Protein AF-0000000083635707 (afdb_homodimer)

InterPro domains:
  IPR002885 Pentatricopeptide repeat [PF01535] (19-46)
  IPR002885 Pentatricopeptide repeat [PF01535] (91-114)
  IPR002885 Pentatricopeptide repeat [PF13041] (117-163)
  IPR002885 Pentatricopeptide repeat [PS51375] (16-50)
  IPR002885 Pentatricopeptide repeat [PS51375] (117-151)
  IPR002885 Pentatricopeptide repeat [TIGR00756] (19-51)
  IPR002885 Pentatricopeptide repeat [TIGR00756] (119-152)
  IPR011990 Tetratricopeptide-like helical domain superfamily [G3DSA:1.25.40.10] (1-76)
  IPR011990 Tetratricopeptide-like helical domain superfamily [G3DSA:1.25.40.10] (77-180)
  IPR046960 Pentatricopeptide repeat-containing protein At4g14850-like, plant [PTHR47926] (3-173)

Nearest PDB structures (foldseek):
  5iww-assembly1_D  TM=8.507E-01  e=5.248E-08  unidentified
  4ozs-assembly1_A  TM=7.575E-01  e=2.486E-08  synthetic construct
  5orm-assembly1_A  TM=7.034E-01  e=4.499E-07  synthetic construct
  4pjq-assembly2_B  TM=6.631E-01  e=4.714E-07  unidentified
  4m57-assembly1_A  TM=7.217E-01  e=1.014E-04  Zea mays

Secondary structure (DSSP, 8-state):
--THHHHHHHS-----HHHHHHHHHHHHHTT-HHHHHHHHHHHHHTT----HHHHHHHHHHHHHHT-HHHHHHHHHHHHTTSS---HHHHHHHHHHHHHTT-HHHHHHHHHH-SS--HHHHHHHHHHHHHTT-HHHHHHHHHHHHHTTPPP-HHHHHHHHHHHHHTTGGGS---TTHHHHH--/--THHHHHHHS-----HHHHHHHHHHHHHTT-HHHHHHHHHHHHHTT----HHHHHHHHHHHHHHT-HHHHHHHHHHHHTTSS---HHHHHHHHHHHHHTT-HHHHHHHHHH-SS--HHHHHHHHHHHHHTT-HHHHHHHHHHHHHTTPPP-HHHHHHHHHHHHHTTGGGS---TTHHHHH--

Solvent-accessible surface area (backbone atoms only — not comparable to full-atom values): 19242 Å² total; per-residue (Å²): 131,56,71,75,50,45,63,52,58,67,44,71,71,60,80,44,42,66,60,47,20,38,50,22,30,49,26,32,59,69,75,32,26,67,59,11,44,51,47,49,52,49,30,57,74,69,65,35,65,54,46,72,45,30,48,45,19,36,41,44,14,30,28,75,65,41,35,55,68,56,48,50,51,53,52,49,40,40,74,73,62,57,35,78,84,40,72,71,45,46,42,44,46,27,47,22,27,31,56,48,68,32,55,66,59,18,50,50,53,58,65,71,52,83,85,75,48,73,63,44,50,34,41,50,19,40,36,23,25,76,67,57,32,29,67,59,12,46,52,48,52,50,48,41,43,73,73,69,46,78,83,47,72,65,44,49,53,26,39,50,51,7,27,54,72,62,64,51,54,74,62,72,69,64,78,63,56,61,65,69,67,74,106,131,56,72,74,50,45,62,53,57,67,44,71,71,60,79,44,42,66,60,47,20,36,52,22,30,50,26,31,59,70,74,32,27,68,60,12,43,51,47,49,50,49,32,57,74,67,64,36,66,52,44,71,46,29,49,44,20,37,40,43,13,30,27,76,65,42,36,55,70,56,48,49,51,51,52,49,40,39,72,74,60,59,35,79,85,42,73,69,44,46,43,44,46,27,48,23,27,31,57,48,69,33,55,66,58,18,50,50,54,58,67,72,52,82,84,76,48,74,64,44,50,34,42,51,21,40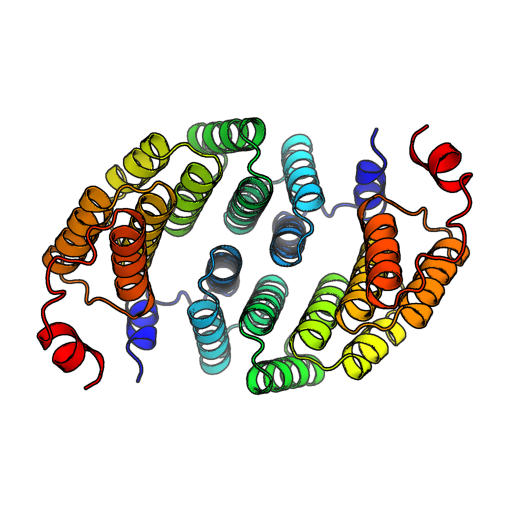,37,24,24,76,68,57,34,28,66,60,12,47,50,49,53,50,49,40,44,73,74,69,46,78,83,47,74,66,43,49,51,24,39,50,50,6,27,53,71,64,63,51,56,74,62,72,69,64,77,63,57,60,65,69,68,72,108

Sequence (366 aa):
VSEARRIFDEISVSRDPSTCAAMLACYAQNGYAKEAIEMYEKMRQAKVKITEVAMVGAISACAQLRDIRMSNSLTCDIEEGFCQRTHIVSNALIHMYSKCGNIDLARREFSIMRNRDLYTYSAMIAAFAEHGKSQDAIDIFLKMQQEGLKPNQVTFIGVLNACSASGLIEEGWPGNWKEHTVSVSEARRIFDEISVSRDPSTCAAMLACYAQNGYAKEAIEMYEKMRQAKVKITEVAMVGAISACAQLRDIRMSNSLTCDIEEGFCQRTHIVSNALIHMYSKCGNIDLARREFSIMRNRDLYTYSAMIAAFAEHGKSQDAIDIFLKMQQEGLKPNQVTFIGVLNACSASGLIEEGWPGNWKEHTVS

Structure (mmCIF, N/CA/C/O backbone):
data_AF-0000000083635707-model_v1
#
loop_
_entity.id
_entity.type
_entity.pdbx_description
1 polymer 'Pentatricopeptide repeat-containing protein'
#
loop_
_atom_site.group_PDB
_atom_site.id
_atom_site.type_symbol
_atom_site.label_atom_id
_atom_site.label_alt_id
_atom_site.label_comp_id
_atom_site.label_asym_id
_atom_site.label_entity_id
_atom_site.label_seq_id
_atom_site.pdbx_PDB_ins_code
_atom_site.Cartn_x
_atom_site.Cartn_y
_atom_site.Cartn_z
_atom_site.occupancy
_atom_site.B_iso_or_equiv
_atom_site.auth_seq_id
_atom_site.auth_comp_id
_atom_site.auth_asym_id
_atom_site.auth_atom_id
_atom_site.pdbx_PDB_model_num
ATOM 1 N N . VAL A 1 1 ? 10.852 -12.109 22.266 1 28.36 1 VAL A N 1
ATOM 2 C CA . VAL A 1 1 ? 11.281 -11.844 20.891 1 28.36 1 VAL A CA 1
ATOM 3 C C . VAL A 1 1 ? 10.273 -12.43 19.906 1 28.36 1 VAL A C 1
ATOM 5 O O . VAL A 1 1 ? 10.07 -13.648 19.875 1 28.36 1 VAL A O 1
ATOM 8 N N . SER A 1 2 ? 9.336 -11.758 19.578 1 31.64 2 SER A N 1
ATOM 9 C CA . SER A 1 2 ? 8.102 -12.242 18.984 1 31.64 2 SER A CA 1
ATOM 10 C C . SER A 1 2 ? 8.352 -12.859 17.609 1 31.64 2 SER A C 1
ATOM 12 O O . SER A 1 2 ? 9.328 -12.516 16.938 1 31.64 2 SER A O 1
ATOM 14 N N . GLU A 1 3 ? 7.754 -13.992 17.453 1 32.53 3 GLU A N 1
ATOM 15 C CA . GLU A 1 3 ? 7.781 -14.812 16.25 1 32.53 3 GLU A CA 1
ATOM 16 C C . GLU A 1 3 ? 7.848 -13.945 14.992 1 32.53 3 GLU A C 1
ATOM 18 O O . GLU A 1 3 ? 8.414 -14.352 13.984 1 32.53 3 GLU A O 1
ATOM 23 N N . ALA A 1 4 ? 7.246 -12.797 15 1 34.38 4 ALA A N 1
ATOM 24 C CA . ALA A 1 4 ? 7.414 -11.781 13.969 1 34.38 4 ALA A CA 1
ATOM 25 C C . ALA A 1 4 ? 8.891 -11.438 13.773 1 34.38 4 ALA A C 1
ATOM 27 O O . ALA A 1 4 ? 9.336 -11.188 12.648 1 34.38 4 ALA A O 1
ATOM 28 N N . ARG A 1 5 ? 9.633 -11.656 14.852 1 37 5 ARG A N 1
ATOM 29 C CA . ARG A 1 5 ? 11.07 -11.422 14.828 1 37 5 ARG A CA 1
ATOM 30 C C . ARG A 1 5 ? 11.781 -12.438 13.938 1 37 5 ARG A C 1
ATOM 32 O O . ARG A 1 5 ? 12.852 -12.156 13.398 1 37 5 ARG A O 1
ATOM 39 N N . ARG A 1 6 ? 11.148 -13.539 13.867 1 38.47 6 ARG A N 1
ATOM 40 C CA . ARG A 1 6 ? 11.859 -14.586 13.148 1 38.47 6 ARG A CA 1
ATOM 41 C C . ARG A 1 6 ? 11.773 -14.359 11.641 1 38.47 6 ARG A C 1
ATOM 43 O O . ARG A 1 6 ? 12.711 -14.68 10.906 1 38.47 6 ARG A O 1
ATOM 50 N N . ILE A 1 7 ? 10.617 -13.984 11.227 1 38.16 7 ILE A N 1
ATOM 51 C CA . ILE A 1 7 ? 10.523 -13.758 9.789 1 38.16 7 ILE A CA 1
ATOM 52 C C . ILE A 1 7 ? 11.633 -12.805 9.344 1 38.16 7 ILE A C 1
ATOM 54 O O . ILE A 1 7 ? 12.266 -13.031 8.305 1 38.16 7 ILE A O 1
ATOM 58 N N . PHE A 1 8 ? 11.859 -11.75 10.188 1 42.69 8 PHE A N 1
ATOM 59 C CA . PHE A 1 8 ? 12.969 -10.82 9.961 1 42.69 8 PHE A CA 1
ATOM 60 C C . PHE A 1 8 ? 14.305 -11.539 10.07 1 42.69 8 PHE A C 1
ATOM 62 O O . PHE A 1 8 ? 15.258 -11.18 9.375 1 42.69 8 PHE A O 1
ATOM 69 N N . ASP A 1 9 ? 14.273 -12.438 10.969 1 41.69 9 ASP A N 1
ATOM 70 C CA . ASP A 1 9 ? 15.602 -13.008 11.188 1 41.69 9 ASP A CA 1
ATOM 71 C C . ASP A 1 9 ? 16.031 -13.875 10 1 41.69 9 ASP A C 1
ATOM 73 O O . ASP A 1 9 ? 17.219 -14.109 9.797 1 41.69 9 ASP A O 1
ATOM 77 N N . GLU A 1 10 ? 15.023 -14.469 9.508 1 42.06 10 GLU A N 1
ATOM 78 C CA . GLU A 1 10 ? 15.547 -15.297 8.43 1 42.06 10 GLU A CA 1
ATOM 79 C C . GLU A 1 10 ? 15.945 -14.453 7.223 1 42.06 10 GLU A C 1
ATOM 81 O O . GLU A 1 10 ? 16.734 -14.891 6.383 1 42.06 10 GLU A O 1
ATOM 86 N N . ILE A 1 11 ? 15.227 -13.375 6.934 1 43.75 11 ILE A N 1
ATOM 87 C CA . ILE A 1 11 ? 15.758 -12.578 5.832 1 43.75 11 ILE A CA 1
ATOM 88 C C . ILE A 1 11 ? 16.984 -11.812 6.301 1 43.75 11 ILE A C 1
ATOM 90 O O . ILE A 1 11 ? 16.906 -11 7.227 1 43.75 11 ILE A O 1
ATOM 94 N N . SER A 1 12 ? 18 -12.359 6.312 1 47.28 12 SER A N 1
ATOM 95 C CA . SER A 1 12 ? 19.188 -11.539 6.457 1 47.28 12 SER A CA 1
ATOM 96 C C . SER A 1 12 ? 18.938 -10.109 5.988 1 47.28 12 SER A C 1
ATOM 98 O O . SER A 1 12 ? 18.734 -9.867 4.797 1 47.28 12 SER A O 1
ATOM 100 N N . VAL A 1 13 ? 18.25 -9.336 6.852 1 53.75 13 VAL A N 1
ATOM 101 C CA . VAL A 1 13 ? 17.953 -7.941 6.531 1 53.75 13 VAL A CA 1
ATOM 102 C C . VAL A 1 13 ? 19.156 -7.301 5.844 1 53.75 13 VAL A C 1
ATOM 104 O O . VAL A 1 13 ? 20.25 -7.223 6.422 1 53.75 13 VAL A O 1
ATOM 107 N N . SER A 1 14 ? 19.078 -7.234 4.57 1 64.5 14 SER A N 1
ATOM 108 C CA . SER A 1 14 ? 20.031 -6.352 3.902 1 64.5 14 SER A CA 1
ATOM 109 C C . SER A 1 14 ? 20.094 -4.992 4.59 1 64.5 14 SER A C 1
ATOM 111 O O . SER A 1 14 ? 19.094 -4.5 5.102 1 64.5 14 SER A O 1
ATOM 113 N N . ARG A 1 15 ? 21.297 -4.609 4.859 1 81.5 15 ARG A N 1
ATOM 114 C CA . ARG A 1 15 ? 21.469 -3.266 5.398 1 81.5 15 ARG A CA 1
ATOM 115 C C . ARG A 1 15 ? 21.453 -2.223 4.289 1 81.5 15 ARG A C 1
ATOM 117 O O . ARG A 1 15 ? 21.734 -1.047 4.527 1 81.5 15 ARG A O 1
ATOM 124 N N . ASP A 1 16 ? 20.984 -2.629 3.189 1 85.56 16 ASP A N 1
ATOM 125 C CA . ASP A 1 16 ? 20.812 -1.666 2.105 1 85.56 16 ASP A CA 1
ATOM 126 C C . ASP A 1 16 ? 19.484 -0.923 2.227 1 85.56 16 ASP A C 1
ATOM 128 O O . ASP A 1 16 ? 18.422 -1.543 2.234 1 85.56 16 ASP A O 1
ATOM 132 N N . PRO A 1 17 ? 19.516 0.289 2.381 1 89.19 17 PRO A N 1
ATOM 133 C CA . PRO A 1 17 ? 18.312 1.08 2.615 1 89.19 17 PRO A CA 1
ATOM 134 C C . PRO A 1 17 ? 17.25 0.866 1.54 1 89.19 17 PRO A C 1
ATOM 136 O O . PRO A 1 17 ? 16.047 0.792 1.851 1 89.19 17 PRO A O 1
ATOM 139 N N . SER A 1 18 ? 17.656 0.744 0.331 1 83.88 18 SER A N 1
ATOM 140 C CA . SER A 1 18 ? 16.719 0.596 -0.771 1 83.88 18 SER A CA 1
ATOM 141 C C . SER A 1 18 ? 16 -0.755 -0.717 1 83.88 18 SER A C 1
ATOM 143 O O . SER A 1 18 ? 14.805 -0.847 -0.992 1 83.88 18 SER A O 1
ATOM 145 N N . THR A 1 19 ? 16.797 -1.727 -0.389 1 81 19 THR A N 1
ATOM 146 C CA . THR A 1 19 ? 16.219 -3.062 -0.294 1 81 19 THR A CA 1
ATOM 147 C C . THR A 1 19 ? 15.25 -3.15 0.88 1 81 19 THR A C 1
ATOM 149 O O . THR A 1 19 ? 14.141 -3.676 0.74 1 81 19 THR A O 1
ATOM 152 N N . CYS A 1 20 ? 15.648 -2.578 2.037 1 87.12 20 CYS A N 1
ATOM 153 C CA . CYS A 1 20 ? 14.789 -2.568 3.211 1 87.12 20 CYS A CA 1
ATOM 154 C C . CYS A 1 20 ? 13.5 -1.795 2.938 1 87.12 20 CYS A C 1
ATOM 156 O O . CYS A 1 20 ? 12.414 -2.244 3.299 1 87.12 20 CYS A O 1
ATOM 158 N N . ALA A 1 21 ? 13.664 -0.726 2.221 1 89.56 21 ALA A N 1
ATOM 159 C CA . ALA A 1 21 ? 12.508 0.101 1.896 1 89.56 21 ALA A CA 1
ATOM 160 C C . ALA A 1 21 ? 11.547 -0.638 0.964 1 89.56 21 ALA A C 1
ATOM 162 O O . ALA A 1 21 ? 10.328 -0.551 1.121 1 89.56 21 ALA A O 1
ATOM 163 N N . ALA A 1 22 ? 12.094 -1.318 0.031 1 84.75 22 ALA A N 1
ATOM 164 C CA . ALA A 1 22 ? 11.266 -2.086 -0.901 1 84.75 22 ALA A CA 1
ATOM 165 C C . ALA A 1 22 ? 10.469 -3.158 -0.17 1 84.75 22 ALA A C 1
ATOM 167 O O . ALA A 1 22 ? 9.273 -3.336 -0.428 1 84.75 22 ALA A O 1
ATOM 168 N N . MET A 1 23 ? 11.125 -3.816 0.723 1 83.69 23 MET A N 1
ATOM 169 C CA . MET A 1 23 ? 10.453 -4.859 1.495 1 83.69 23 MET A CA 1
ATOM 170 C C . MET A 1 23 ? 9.336 -4.27 2.354 1 83.69 23 MET A C 1
ATOM 172 O O . MET A 1 23 ? 8.227 -4.793 2.377 1 83.69 23 MET A O 1
ATOM 176 N N . LEU A 1 24 ? 9.648 -3.213 3.002 1 91.81 24 LEU A N 1
ATOM 177 C CA . LEU A 1 24 ? 8.68 -2.531 3.855 1 91.81 24 LEU A CA 1
ATOM 178 C C . LEU A 1 24 ? 7.465 -2.086 3.049 1 91.81 24 LEU A C 1
ATOM 180 O O . LEU A 1 24 ? 6.328 -2.342 3.445 1 91.81 24 LEU A O 1
ATOM 184 N N . ALA A 1 25 ? 7.727 -1.466 1.951 1 91.19 25 ALA A N 1
ATOM 185 C CA . ALA A 1 25 ? 6.637 -1.013 1.092 1 91.19 25 ALA A CA 1
ATOM 186 C C . ALA A 1 25 ? 5.789 -2.189 0.613 1 91.19 25 ALA A C 1
ATOM 188 O O . ALA A 1 25 ? 4.562 -2.1 0.567 1 91.19 25 ALA A O 1
ATOM 189 N N . CYS A 1 26 ? 6.383 -3.242 0.281 1 84.31 26 CYS A N 1
ATOM 190 C CA . CYS A 1 26 ? 5.676 -4.43 -0.184 1 84.31 26 CYS A CA 1
ATOM 191 C C . CYS A 1 26 ? 4.777 -4.992 0.911 1 84.31 26 CYS A C 1
ATOM 193 O O . CYS A 1 26 ? 3.639 -5.379 0.648 1 84.31 26 CYS A O 1
ATOM 195 N N . TYR A 1 27 ? 5.316 -5.023 2.066 1 86.38 27 TYR A N 1
ATOM 196 C CA . TYR A 1 27 ? 4.516 -5.496 3.191 1 86.38 27 TYR A CA 1
ATOM 197 C C . TYR A 1 27 ? 3.285 -4.621 3.389 1 86.38 27 TYR A C 1
ATOM 199 O O . TYR A 1 27 ? 2.17 -5.129 3.521 1 86.38 27 TYR A O 1
ATOM 207 N N . ALA A 1 28 ? 3.484 -3.365 3.322 1 92.94 28 ALA A N 1
ATOM 208 C CA . ALA A 1 28 ? 2.391 -2.422 3.535 1 92.94 28 ALA A CA 1
ATOM 209 C C . ALA A 1 28 ? 1.338 -2.545 2.438 1 92.94 28 ALA A C 1
ATOM 211 O O . ALA A 1 28 ? 0.138 -2.445 2.705 1 92.94 28 ALA A O 1
ATOM 212 N N . GLN A 1 29 ? 1.772 -2.793 1.29 1 88.12 29 GLN A N 1
ATOM 213 C CA . GLN A 1 29 ? 0.877 -2.803 0.137 1 88.12 29 GLN A CA 1
ATOM 214 C C . GLN A 1 29 ? 0.068 -4.094 0.08 1 88.12 29 GLN A C 1
ATOM 216 O O . GLN A 1 29 ? -1.021 -4.125 -0.499 1 88.12 29 GLN A O 1
ATOM 221 N N . ASN A 1 30 ? 0.535 -5.121 0.733 1 79.06 30 ASN A N 1
ATOM 222 C CA . ASN A 1 30 ? -0.092 -6.422 0.541 1 79.06 30 ASN A CA 1
ATOM 223 C C . ASN A 1 30 ? -0.717 -6.941 1.833 1 79.06 30 ASN A C 1
ATOM 225 O O . ASN A 1 30 ? -0.794 -8.148 2.049 1 79.06 30 ASN A O 1
ATOM 229 N N . GLY A 1 31 ? -0.989 -6.055 2.738 1 79.69 31 GLY A N 1
ATOM 230 C CA . GLY A 1 31 ? -1.806 -6.395 3.893 1 79.69 31 GLY A CA 1
ATOM 231 C C . GLY A 1 31 ? -0.992 -6.867 5.082 1 79.69 31 GLY A C 1
ATOM 232 O O . GLY A 1 31 ? -1.543 -7.414 6.039 1 79.69 31 GLY A O 1
ATOM 233 N N . TYR A 1 32 ? 0.278 -6.73 5.027 1 86.94 32 TYR A N 1
ATOM 234 C CA . TYR A 1 32 ? 1.155 -7.121 6.125 1 86.94 32 TYR A CA 1
ATOM 235 C C . TYR A 1 32 ? 1.65 -5.895 6.887 1 86.94 32 TYR A C 1
ATOM 237 O O . TYR A 1 32 ? 2.857 -5.688 7.023 1 86.94 32 TYR A O 1
ATOM 245 N N . ALA A 1 33 ? 0.712 -5.223 7.422 1 92.88 33 ALA A N 1
ATOM 246 C CA . ALA A 1 33 ? 1.003 -3.945 8.07 1 92.88 33 ALA A CA 1
ATOM 247 C C . ALA A 1 33 ? 1.867 -4.145 9.312 1 92.88 33 ALA A C 1
ATOM 249 O O . ALA A 1 33 ? 2.795 -3.371 9.562 1 92.88 33 ALA A O 1
ATOM 250 N N . LYS A 1 34 ? 1.633 -5.172 10.062 1 92.5 34 LYS A N 1
ATOM 251 C CA . LYS A 1 34 ? 2.428 -5.43 11.258 1 92.5 34 LYS A CA 1
ATOM 252 C C . LYS A 1 34 ? 3.887 -5.699 10.898 1 92.5 34 LYS A C 1
ATOM 254 O O . LYS A 1 34 ? 4.797 -5.164 11.539 1 92.5 34 LYS A O 1
ATOM 259 N N . GLU A 1 35 ? 4.035 -6.488 9.898 1 88.5 35 GLU A N 1
ATOM 260 C CA . GLU A 1 35 ? 5.379 -6.812 9.43 1 88.5 35 GLU A CA 1
ATOM 261 C C . GLU A 1 35 ? 6.09 -5.574 8.898 1 88.5 35 GLU A C 1
ATOM 263 O O . GLU A 1 35 ? 7.305 -5.426 9.07 1 88.5 35 GLU A O 1
ATOM 268 N N . ALA A 1 36 ? 5.359 -4.73 8.219 1 93.7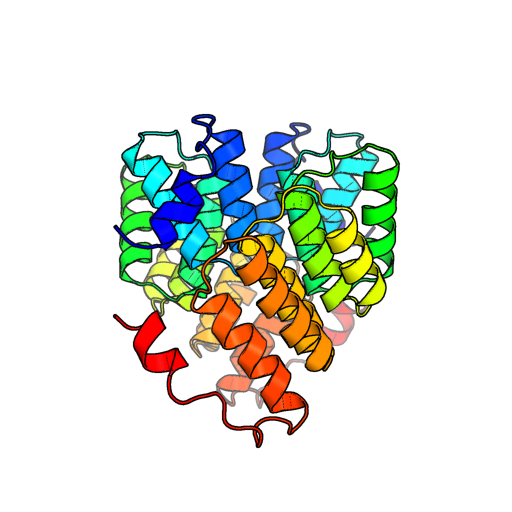5 36 ALA A N 1
ATOM 269 C CA . ALA A 1 36 ? 5.934 -3.482 7.723 1 93.75 36 ALA A CA 1
ATOM 270 C C . ALA A 1 36 ? 6.438 -2.619 8.875 1 93.75 36 ALA A C 1
ATOM 272 O O . ALA A 1 36 ? 7.551 -2.088 8.82 1 93.75 36 ALA A O 1
ATOM 273 N N . ILE A 1 37 ? 5.656 -2.541 9.93 1 96.75 37 ILE A N 1
ATOM 274 C CA . ILE A 1 37 ? 6.047 -1.75 11.086 1 96.75 37 ILE A CA 1
ATOM 275 C C . ILE A 1 37 ? 7.273 -2.371 11.75 1 96.75 37 ILE A C 1
ATOM 277 O O . ILE A 1 37 ? 8.203 -1.661 12.141 1 96.75 37 ILE A O 1
ATOM 281 N N . GLU A 1 38 ? 7.262 -3.656 11.844 1 93.5 38 GLU A N 1
ATOM 282 C CA . GLU A 1 38 ? 8.422 -4.34 12.406 1 93.5 38 GLU A CA 1
ATOM 283 C C . GLU A 1 38 ? 9.68 -4.062 11.594 1 93.5 38 GLU A C 1
ATOM 285 O O . GLU A 1 38 ? 10.758 -3.857 12.148 1 93.5 38 GLU A O 1
ATOM 290 N N . MET A 1 39 ? 9.547 -4.105 10.305 1 92.12 39 MET A N 1
ATOM 291 C CA . MET A 1 39 ? 10.672 -3.805 9.422 1 92.12 39 MET A CA 1
ATOM 292 C C . MET A 1 39 ? 11.18 -2.385 9.656 1 92.12 39 MET A C 1
ATOM 294 O O . MET A 1 39 ? 12.391 -2.154 9.734 1 92.12 39 MET A O 1
ATOM 298 N N . TYR A 1 40 ? 10.297 -1.426 9.82 1 97.12 40 TYR A N 1
ATOM 299 C CA . TYR A 1 40 ? 10.68 -0.046 10.102 1 97.12 40 TYR A CA 1
ATOM 300 C C . TYR A 1 40 ? 11.453 0.05 11.414 1 97.12 40 TYR A C 1
ATOM 302 O O . TYR A 1 40 ? 12.477 0.728 11.484 1 97.12 40 TYR A O 1
ATOM 310 N N . GLU A 1 41 ? 10.922 -0.654 12.375 1 96.31 41 GLU A N 1
ATOM 311 C CA . GLU A 1 41 ? 11.586 -0.626 13.68 1 96.31 41 GLU A CA 1
ATOM 312 C C . GLU A 1 41 ? 12.977 -1.241 13.602 1 96.31 41 GLU A C 1
ATOM 314 O O . GLU A 1 41 ? 13.914 -0.741 14.227 1 96.31 41 GLU A O 1
ATOM 319 N N . LYS A 1 42 ? 13.102 -2.246 12.867 1 93.06 42 LYS A N 1
ATOM 320 C CA . LYS A 1 42 ? 14.406 -2.865 12.672 1 93.06 42 LYS A CA 1
ATOM 321 C C . LYS A 1 42 ? 15.367 -1.915 11.961 1 93.06 42 LYS A C 1
ATOM 323 O O . LYS A 1 42 ? 16.547 -1.83 12.32 1 93.06 42 LYS A O 1
ATOM 328 N N . MET A 1 43 ? 14.859 -1.216 10.938 1 93.69 43 MET A N 1
ATOM 329 C CA . MET A 1 43 ? 15.68 -0.225 10.25 1 93.69 43 MET A CA 1
ATOM 330 C C . MET A 1 43 ? 16.156 0.853 11.211 1 93.69 43 MET A C 1
ATOM 332 O O . MET A 1 43 ? 17.328 1.227 11.203 1 93.69 43 MET A O 1
ATOM 336 N N . ARG A 1 44 ? 15.273 1.228 12.039 1 94.94 44 ARG A N 1
ATOM 337 C CA . ARG A 1 44 ? 15.602 2.26 13.023 1 94.94 44 ARG A CA 1
ATOM 338 C C . ARG A 1 44 ? 16.656 1.767 14.008 1 94.94 44 ARG A C 1
ATOM 340 O O . ARG A 1 44 ? 17.625 2.475 14.289 1 94.94 44 ARG A O 1
ATOM 347 N N . GLN A 1 45 ? 16.453 0.588 14.469 1 93.56 45 GLN A N 1
ATOM 348 C CA . GLN A 1 45 ? 17.375 0.016 15.445 1 93.56 45 GLN A CA 1
ATOM 349 C C . GLN A 1 45 ? 18.75 -0.2 14.836 1 93.56 45 GLN A C 1
ATOM 351 O O . GLN A 1 45 ? 19.766 0.01 15.5 1 93.56 45 GLN A O 1
ATOM 356 N N . ALA A 1 46 ? 18.75 -0.56 13.602 1 92.94 46 ALA A N 1
ATOM 357 C CA . ALA A 1 46 ? 20 -0.858 12.914 1 92.94 46 ALA A CA 1
ATOM 358 C C . ALA A 1 46 ? 20.609 0.401 12.297 1 92.94 46 ALA A C 1
ATOM 360 O O . ALA A 1 46 ? 21.641 0.341 11.633 1 92.94 46 ALA A O 1
ATOM 361 N N . LYS A 1 47 ? 19.906 1.501 12.438 1 94.38 47 LYS A N 1
ATOM 362 C CA . LYS A 1 47 ? 20.359 2.797 11.93 1 94.38 47 LYS A CA 1
ATOM 363 C C . LYS A 1 47 ? 20.484 2.773 10.406 1 94.38 47 LYS A C 1
ATOM 365 O O . LYS A 1 47 ? 21.438 3.336 9.852 1 94.38 47 LYS A O 1
ATOM 370 N N . VAL A 1 48 ? 19.656 1.981 9.828 1 93.88 48 VAL A N 1
ATOM 371 C CA . VAL A 1 48 ? 19.547 2.021 8.375 1 93.88 48 VAL A CA 1
ATOM 372 C C . VAL A 1 48 ? 18.828 3.297 7.949 1 93.88 48 VAL A C 1
ATOM 374 O O . VAL A 1 48 ? 17.828 3.689 8.562 1 93.88 48 VAL A O 1
ATOM 377 N N . LYS A 1 49 ? 19.344 3.971 6.977 1 95.62 49 LYS A N 1
ATOM 378 C CA . LYS A 1 49 ? 18.734 5.219 6.512 1 95.62 49 LYS A CA 1
ATOM 379 C C . LYS A 1 49 ? 17.266 5.02 6.152 1 95.62 49 LYS A C 1
ATOM 381 O O . LYS A 1 49 ? 16.922 4.082 5.43 1 95.62 49 LYS A O 1
ATOM 386 N N . ILE A 1 50 ? 16.438 5.93 6.621 1 96.69 50 ILE A N 1
ATOM 387 C CA . ILE A 1 50 ? 15.008 5.883 6.309 1 96.69 50 ILE A CA 1
ATOM 388 C C . ILE A 1 50 ? 14.727 6.699 5.047 1 96.69 50 ILE A C 1
ATOM 390 O O . ILE A 1 50 ? 14.773 7.93 5.074 1 96.69 50 ILE A O 1
ATOM 394 N N . THR A 1 51 ? 14.492 6.012 4 1 92.94 51 THR A N 1
ATOM 395 C CA . THR A 1 51 ? 14.164 6.668 2.74 1 92.94 51 THR A CA 1
ATOM 396 C C . THR A 1 51 ? 12.703 7.121 2.734 1 92.94 51 THR A C 1
ATOM 398 O O . THR A 1 51 ? 11.922 6.73 3.604 1 92.94 51 THR A O 1
ATOM 401 N N . GLU A 1 52 ? 12.391 7.91 1.807 1 92.56 52 GLU A N 1
ATOM 402 C CA . GLU A 1 52 ? 11.008 8.352 1.623 1 92.56 52 GLU A CA 1
ATOM 403 C C . GLU A 1 52 ? 10.07 7.172 1.419 1 92.56 52 GLU A C 1
ATOM 405 O O . GLU A 1 52 ? 8.969 7.145 1.969 1 92.56 52 GLU A O 1
ATOM 410 N N . VAL A 1 53 ? 10.516 6.191 0.676 1 91.62 53 VAL A N 1
ATOM 411 C CA . VAL A 1 53 ? 9.719 4.996 0.399 1 91.62 53 VAL A CA 1
ATOM 412 C C . VAL A 1 53 ? 9.461 4.234 1.698 1 91.62 53 VAL A C 1
ATOM 414 O O . VAL A 1 53 ? 8.336 3.801 1.956 1 91.62 53 VAL A O 1
ATOM 417 N N . ALA A 1 54 ? 10.484 4.074 2.496 1 94.5 54 ALA A N 1
ATOM 418 C CA . ALA A 1 54 ? 10.336 3.381 3.773 1 94.5 54 ALA A CA 1
ATOM 419 C C . ALA A 1 54 ? 9.391 4.137 4.703 1 94.5 54 ALA A C 1
ATOM 421 O O . ALA A 1 54 ? 8.516 3.533 5.332 1 94.5 54 ALA A O 1
ATOM 422 N N . MET A 1 55 ? 9.539 5.422 4.762 1 96.5 55 MET A N 1
ATOM 423 C CA . MET A 1 55 ? 8.719 6.246 5.637 1 96.5 55 MET A CA 1
ATOM 424 C C . MET A 1 55 ? 7.246 6.164 5.234 1 96.5 55 MET A C 1
ATOM 426 O O . MET A 1 55 ? 6.383 5.902 6.07 1 96.5 55 MET A O 1
ATOM 430 N N . VAL A 1 56 ? 6.977 6.324 3.965 1 95.25 56 VAL A N 1
ATOM 431 C CA . VAL A 1 56 ? 5.602 6.285 3.477 1 95.25 56 VAL A CA 1
ATOM 432 C C . VAL A 1 56 ? 5.008 4.898 3.715 1 95.25 56 VAL A C 1
ATOM 434 O O . VAL A 1 56 ? 3.842 4.773 4.098 1 95.25 56 VAL A O 1
ATOM 437 N N . GLY A 1 57 ? 5.793 3.902 3.447 1 96.25 57 GLY A N 1
ATOM 438 C CA . GLY A 1 57 ? 5.336 2.555 3.75 1 96.25 57 GLY A CA 1
ATOM 439 C C . GLY A 1 57 ? 4.957 2.367 5.207 1 96.25 57 GLY A C 1
ATOM 440 O O . GLY A 1 57 ? 3.922 1.771 5.512 1 96.25 57 GLY A O 1
ATOM 441 N N . ALA A 1 58 ? 5.77 2.854 6.133 1 97.88 58 ALA A N 1
ATOM 442 C CA . ALA A 1 58 ? 5.496 2.754 7.562 1 97.88 58 ALA A CA 1
ATOM 443 C C . ALA A 1 58 ? 4.238 3.539 7.934 1 97.88 58 ALA A C 1
ATOM 445 O O . ALA A 1 58 ? 3.412 3.064 8.719 1 97.88 58 ALA A O 1
ATOM 446 N N . ILE A 1 59 ? 4.105 4.684 7.375 1 98.06 59 ILE A N 1
ATOM 447 C CA . ILE A 1 59 ? 2.941 5.527 7.613 1 98.06 59 ILE A CA 1
ATOM 448 C C . ILE A 1 59 ? 1.678 4.809 7.145 1 98.06 59 ILE A C 1
ATOM 450 O O . ILE A 1 59 ? 0.677 4.77 7.863 1 98.06 59 ILE A O 1
ATOM 454 N N . SER A 1 60 ? 1.742 4.266 5.996 1 97.25 60 SER A N 1
ATOM 455 C CA . SER A 1 60 ? 0.607 3.539 5.438 1 97.25 60 SER A CA 1
ATOM 456 C C . SER A 1 60 ? 0.234 2.342 6.305 1 97.25 60 SER A C 1
ATOM 458 O O . SER A 1 60 ? -0.947 2.092 6.555 1 97.25 60 SER A O 1
ATOM 460 N N . ALA A 1 61 ? 1.255 1.617 6.719 1 96.5 61 ALA A N 1
ATOM 461 C CA . ALA A 1 61 ? 1.003 0.476 7.594 1 96.5 61 ALA A CA 1
ATOM 462 C C . ALA A 1 61 ? 0.375 0.924 8.914 1 96.5 61 ALA A C 1
ATOM 464 O O . ALA A 1 61 ? -0.552 0.285 9.414 1 96.5 61 ALA A O 1
ATOM 465 N N . CYS A 1 62 ? 0.861 1.981 9.438 1 97.88 62 CYS A N 1
ATOM 466 C CA . CYS A 1 62 ? 0.333 2.564 10.664 1 97.88 62 CYS A CA 1
ATOM 467 C C . CYS A 1 62 ? -1.129 2.959 10.5 1 97.88 62 CYS A C 1
ATOM 469 O O . CYS A 1 62 ? -1.953 2.695 11.375 1 97.88 62 CYS A O 1
ATOM 471 N N . ALA A 1 63 ? -1.481 3.572 9.398 1 97.19 63 ALA A N 1
ATOM 472 C CA . ALA A 1 63 ? -2.857 3.967 9.109 1 97.19 63 ALA A CA 1
ATOM 473 C C . ALA A 1 63 ? -3.771 2.748 9.023 1 97.19 63 ALA A C 1
ATOM 475 O O . ALA A 1 63 ? -4.887 2.766 9.547 1 97.19 63 ALA A O 1
ATOM 476 N N . GLN A 1 64 ? -3.307 1.693 8.422 1 94.69 64 GLN A N 1
ATOM 477 C CA . GLN A 1 64 ? -4.086 0.468 8.281 1 94.69 64 GLN A CA 1
ATOM 478 C C . GLN A 1 64 ? -4.418 -0.13 9.648 1 94.69 64 GLN A C 1
ATOM 480 O O . GLN A 1 64 ? -5.516 -0.651 9.852 1 94.69 64 GLN A O 1
ATOM 485 N N . LEU A 1 65 ? -3.461 0.019 10.586 1 95.12 65 LEU A N 1
ATOM 486 C CA . LEU A 1 65 ? -3.625 -0.588 11.898 1 95.12 65 LEU A CA 1
ATOM 487 C C . LEU A 1 65 ? -4.266 0.394 12.875 1 95.12 65 LEU A C 1
ATOM 489 O O . LEU A 1 65 ? -4.633 0.016 13.992 1 95.12 65 LEU A O 1
ATOM 493 N N . ARG A 1 66 ? -4.391 1.57 12.43 1 97.44 66 ARG A N 1
ATOM 494 C CA . ARG A 1 66 ? -4.859 2.641 13.305 1 97.44 66 ARG A CA 1
ATOM 495 C C . ARG A 1 66 ? -4.062 2.672 14.609 1 97.44 66 ARG A C 1
ATOM 497 O O . ARG A 1 66 ? -4.641 2.727 15.695 1 97.44 66 ARG A O 1
ATOM 504 N N . ASP A 1 67 ? -2.768 2.607 14.516 1 97.81 67 ASP A N 1
ATOM 505 C CA . ASP A 1 67 ? -1.844 2.508 15.641 1 97.81 67 ASP A CA 1
ATOM 506 C C . ASP A 1 67 ? -1.386 3.893 16.094 1 97.81 67 ASP A C 1
ATOM 508 O O . ASP A 1 67 ? -0.392 4.418 15.602 1 97.81 67 ASP A O 1
ATOM 512 N N . ILE A 1 68 ? -1.92 4.426 17.141 1 97.5 68 ILE A N 1
ATOM 513 C CA . ILE A 1 68 ? -1.683 5.785 17.609 1 97.5 68 ILE A CA 1
ATOM 514 C C . ILE A 1 68 ? -0.252 5.906 18.141 1 97.5 68 ILE A C 1
ATOM 516 O O . ILE A 1 68 ? 0.415 6.918 17.906 1 97.5 68 ILE A O 1
ATOM 520 N N . ARG A 1 69 ? 0.139 4.867 18.828 1 97.75 69 ARG A N 1
ATOM 521 C CA . ARG A 1 69 ? 1.506 4.898 19.344 1 97.75 69 ARG A CA 1
ATOM 522 C C . ARG A 1 69 ? 2.512 5.02 18.203 1 97.75 69 ARG A C 1
ATOM 524 O O . ARG A 1 69 ? 3.43 5.844 18.25 1 97.75 69 ARG A O 1
ATOM 531 N N . MET A 1 70 ? 2.34 4.18 17.172 1 98 70 MET A N 1
ATOM 532 C CA . MET A 1 70 ? 3.234 4.234 16.031 1 98 70 MET A CA 1
ATOM 533 C C . MET A 1 70 ? 3.1 5.566 15.297 1 98 70 MET A C 1
ATOM 535 O O . MET A 1 70 ? 4.086 6.113 14.797 1 98 70 MET A O 1
ATOM 539 N N . SER A 1 71 ? 1.88 6.051 15.203 1 98.5 71 SER A N 1
ATOM 540 C CA . SER A 1 71 ? 1.655 7.363 14.609 1 98.5 71 SER A CA 1
ATOM 541 C C . SER A 1 71 ? 2.516 8.43 15.281 1 98.5 71 SER A C 1
ATOM 543 O O . SER A 1 71 ? 3.158 9.234 14.609 1 98.5 71 SER A O 1
ATOM 545 N N . ASN A 1 72 ? 2.545 8.383 16.562 1 98.06 72 ASN A N 1
ATOM 546 C CA . ASN A 1 72 ? 3.355 9.336 17.328 1 98.06 72 ASN A CA 1
ATOM 547 C C . ASN A 1 72 ? 4.844 9.125 17.062 1 98.06 72 ASN A C 1
ATOM 549 O O . ASN A 1 72 ? 5.594 10.094 16.922 1 98.06 72 ASN A O 1
ATOM 553 N N . SER A 1 73 ? 5.238 7.922 17.062 1 98.12 73 SER A N 1
ATOM 554 C CA . SER A 1 73 ? 6.641 7.602 16.812 1 98.12 73 SER A CA 1
ATOM 555 C C . SER A 1 73 ? 7.098 8.102 15.453 1 98.12 73 SER A C 1
ATOM 557 O O . SER A 1 73 ? 8.172 8.695 15.328 1 98.12 73 SER A O 1
ATOM 559 N N . LEU A 1 74 ? 6.281 7.918 14.445 1 98.56 74 LEU A N 1
ATOM 560 C CA . LEU A 1 74 ? 6.613 8.344 13.094 1 98.56 74 LEU A CA 1
ATOM 561 C C . LEU A 1 74 ? 6.664 9.867 13 1 98.56 74 LEU A C 1
ATOM 563 O O . LEU A 1 74 ? 7.562 10.43 12.367 1 98.56 74 LEU A O 1
ATOM 567 N N . THR A 1 75 ? 5.703 10.484 13.641 1 98.12 75 THR A N 1
ATOM 568 C CA . THR A 1 75 ? 5.676 11.945 13.672 1 98.12 75 THR A CA 1
ATOM 569 C C . THR A 1 75 ? 6.945 12.492 14.32 1 98.12 75 THR A C 1
ATOM 571 O O . THR A 1 75 ? 7.566 13.414 13.789 1 98.12 75 THR A O 1
ATOM 574 N N . CYS A 1 76 ? 7.328 11.898 15.414 1 97.94 76 CYS A N 1
ATOM 575 C CA . CYS A 1 76 ? 8.547 12.312 16.094 1 97.94 76 CYS A CA 1
ATOM 576 C C . CYS A 1 76 ? 9.766 12.109 15.219 1 97.94 76 CYS A C 1
ATOM 578 O O . CYS A 1 76 ? 10.641 12.977 15.141 1 97.94 76 CYS A O 1
ATOM 580 N N . ASP A 1 77 ? 9.852 11.016 14.531 1 97.88 77 ASP A N 1
ATOM 581 C CA . ASP A 1 77 ? 10.977 10.719 13.656 1 97.88 77 ASP A CA 1
ATOM 582 C C . ASP A 1 77 ? 11.117 11.766 12.555 1 97.88 77 ASP A C 1
ATOM 584 O O . ASP A 1 77 ? 12.227 12.172 12.219 1 97.88 77 ASP A O 1
ATOM 588 N N . ILE A 1 78 ? 10.008 12.188 12.016 1 97.56 78 ILE A N 1
ATOM 589 C CA . ILE A 1 78 ? 10.023 13.188 10.953 1 97.56 78 ILE A CA 1
ATOM 590 C C . ILE A 1 78 ? 10.445 14.539 11.523 1 97.56 78 ILE A C 1
ATOM 592 O O . ILE A 1 78 ? 11.266 15.242 10.922 1 97.56 78 ILE A O 1
ATOM 596 N N . GLU A 1 79 ? 9.93 14.844 12.688 1 96.69 79 GLU A N 1
ATOM 597 C CA . GLU A 1 79 ? 10.289 16.094 13.344 1 96.69 79 GLU A CA 1
ATOM 598 C C . GLU A 1 79 ? 11.773 16.125 13.695 1 96.69 79 GLU A C 1
ATOM 600 O O . GLU A 1 79 ? 12.398 17.188 13.656 1 96.69 79 GLU A O 1
ATOM 605 N N . GLU A 1 80 ? 12.344 15.016 13.961 1 96.81 80 GLU A N 1
ATOM 606 C CA . GLU A 1 80 ? 13.758 14.922 14.328 1 96.81 80 GLU A CA 1
ATOM 607 C C . GLU A 1 80 ? 14.656 14.891 13.094 1 96.81 80 GLU A C 1
ATOM 609 O O . GLU A 1 80 ? 15.883 14.906 13.211 1 96.81 80 GLU A O 1
ATOM 614 N N . GLY A 1 81 ? 14.07 14.742 11.906 1 96.19 81 GLY A N 1
ATOM 615 C CA . GLY A 1 81 ? 14.836 14.883 10.68 1 96.19 81 GLY A CA 1
ATOM 616 C C . GLY A 1 81 ? 15.242 13.547 10.078 1 96.19 81 GLY A C 1
ATOM 617 O O . GLY A 1 81 ? 16.094 13.5 9.18 1 96.19 81 GLY A O 1
ATOM 618 N N . PHE A 1 82 ? 14.656 12.43 10.484 1 95.06 82 PHE A N 1
ATOM 619 C CA . PHE A 1 82 ? 14.984 11.117 9.938 1 95.06 82 PHE A CA 1
ATOM 620 C C . PHE A 1 82 ? 14.484 10.984 8.508 1 95.06 82 PHE A C 1
ATOM 622 O O . PHE A 1 82 ? 15 10.164 7.738 1 95.06 82 PHE A O 1
ATOM 629 N N . CYS A 1 83 ? 13.492 11.734 8.148 1 94.38 83 CYS A N 1
ATOM 630 C CA . CYS A 1 83 ? 12.938 11.789 6.805 1 94.38 83 CYS A CA 1
ATOM 631 C C . CYS A 1 83 ? 12.406 13.18 6.488 1 94.38 83 CYS A C 1
ATOM 633 O O . CYS A 1 83 ? 11.789 13.828 7.34 1 94.38 83 CYS A O 1
ATOM 635 N N . GLN A 1 84 ? 12.703 13.625 5.27 1 92.12 84 GLN A N 1
ATOM 636 C CA . GLN A 1 84 ? 12.211 14.93 4.859 1 92.12 84 GLN A CA 1
ATOM 637 C C . GLN A 1 84 ? 10.695 14.922 4.684 1 92.12 84 GLN A C 1
ATOM 639 O O . GLN A 1 84 ? 10.133 13.945 4.176 1 92.12 84 GLN A O 1
ATOM 644 N N . ARG A 1 85 ? 10.141 16.016 5.066 1 92 85 ARG A N 1
ATOM 645 C CA . ARG A 1 85 ? 8.703 16.219 4.895 1 92 85 ARG A CA 1
ATOM 646 C C . ARG A 1 85 ? 8.383 16.656 3.471 1 92 85 ARG A C 1
ATOM 648 O O . ARG A 1 85 ? 8.039 17.812 3.236 1 92 85 ARG A O 1
ATOM 655 N N . THR A 1 86 ? 8.438 15.781 2.561 1 88.94 86 THR A N 1
ATOM 656 C CA . THR A 1 86 ? 8.086 16.062 1.173 1 88.94 86 THR A CA 1
ATOM 657 C C . THR A 1 86 ? 6.566 16.062 0.993 1 88.94 86 THR A C 1
ATOM 659 O O . THR A 1 86 ? 5.828 15.719 1.918 1 88.94 86 THR A O 1
ATOM 662 N N . HIS A 1 87 ? 6.16 16.406 -0.187 1 87.38 87 HIS A N 1
ATOM 663 C CA . HIS A 1 87 ? 4.738 16.422 -0.504 1 87.38 87 HIS A CA 1
ATOM 664 C C . HIS A 1 87 ? 4.117 15.039 -0.327 1 87.38 87 HIS A C 1
ATOM 666 O O . HIS A 1 87 ? 3.016 14.914 0.218 1 87.38 87 HIS A O 1
ATOM 672 N N . ILE A 1 88 ? 4.773 14.062 -0.758 1 87.62 88 ILE A N 1
ATOM 673 C CA . ILE A 1 88 ? 4.301 12.688 -0.697 1 87.62 88 ILE A CA 1
ATOM 674 C C . ILE A 1 88 ? 4.191 12.242 0.76 1 87.62 88 ILE A C 1
ATOM 676 O O . ILE A 1 88 ? 3.207 11.609 1.149 1 87.62 88 ILE A O 1
ATOM 680 N N . VAL A 1 89 ? 5.164 12.609 1.583 1 92.69 89 VAL A N 1
ATOM 681 C CA . VAL A 1 89 ? 5.164 12.258 3 1 92.69 89 VAL A CA 1
ATOM 682 C C . VAL A 1 89 ? 4.031 12.984 3.713 1 92.69 89 VAL A C 1
ATOM 684 O O . VAL A 1 89 ? 3.291 12.383 4.496 1 92.69 89 VAL A O 1
ATOM 687 N N . SER A 1 90 ? 3.846 14.219 3.402 1 94.56 90 SER A N 1
ATOM 688 C CA . SER A 1 90 ? 2.803 15.023 4.035 1 94.56 90 SER A CA 1
ATOM 689 C C . SER A 1 90 ? 1.415 14.484 3.697 1 94.56 90 SER A C 1
ATOM 691 O O . SER A 1 90 ? 0.54 14.43 4.562 1 94.56 90 SER A O 1
ATOM 693 N N . ASN A 1 91 ? 1.186 14.109 2.479 1 93 91 ASN A N 1
ATOM 694 C CA . ASN A 1 91 ? -0.086 13.508 2.102 1 93 91 ASN A CA 1
ATOM 695 C C . ASN A 1 91 ? -0.336 12.203 2.863 1 93 91 ASN A C 1
ATOM 697 O O . ASN A 1 91 ? -1.451 11.961 3.326 1 93 91 ASN A O 1
ATOM 701 N N . ALA A 1 92 ? 0.669 11.414 2.965 1 95.38 92 ALA A N 1
ATOM 702 C CA . ALA A 1 92 ? 0.547 10.172 3.721 1 95.38 92 ALA A CA 1
ATOM 703 C C . ALA A 1 92 ? 0.234 10.445 5.188 1 95.38 92 ALA A C 1
ATOM 705 O O . ALA A 1 92 ? -0.556 9.734 5.809 1 95.38 92 ALA A O 1
ATOM 706 N N . LEU A 1 93 ? 0.821 11.508 5.727 1 97.25 93 LEU A N 1
ATOM 707 C CA . LEU A 1 93 ? 0.573 11.891 7.109 1 97.25 93 LEU A CA 1
ATOM 708 C C . LEU A 1 93 ? -0.881 12.305 7.305 1 97.25 93 LEU A C 1
ATOM 710 O O . LEU A 1 93 ? -1.514 11.93 8.289 1 97.25 93 LEU A O 1
ATOM 714 N N . ILE A 1 94 ? -1.392 13.07 6.387 1 97.56 94 ILE A N 1
ATOM 715 C CA . ILE A 1 94 ? -2.789 13.484 6.469 1 97.56 94 ILE A CA 1
ATOM 716 C C . ILE A 1 94 ? -3.686 12.25 6.555 1 97.56 94 ILE A C 1
ATOM 718 O O . ILE A 1 94 ? -4.562 12.18 7.422 1 97.56 94 ILE A O 1
ATOM 722 N N . HIS A 1 95 ? -3.42 11.289 5.691 1 96.38 95 HIS A N 1
ATOM 723 C CA . HIS A 1 95 ? -4.184 10.047 5.684 1 96.38 95 HIS A CA 1
ATOM 724 C C . HIS A 1 95 ? -4.027 9.305 7.004 1 96.38 95 HIS A C 1
ATOM 726 O O . HIS A 1 95 ? -5.016 8.82 7.566 1 96.38 95 HIS A O 1
ATOM 732 N N . MET A 1 96 ? -2.896 9.25 7.488 1 97.31 96 MET A N 1
ATOM 733 C CA . MET A 1 96 ? -2.639 8.5 8.711 1 97.31 96 MET A CA 1
ATOM 734 C C . MET A 1 96 ? -3.316 9.156 9.906 1 97.31 96 MET A C 1
ATOM 736 O O . MET A 1 96 ? -3.969 8.484 10.711 1 97.31 96 MET A O 1
ATOM 740 N N . TYR A 1 97 ? -3.145 10.445 10.023 1 98.38 97 TYR A N 1
ATOM 741 C CA . TYR A 1 97 ? -3.77 11.164 11.133 1 98.38 97 TYR A CA 1
ATOM 742 C C . TYR A 1 97 ? -5.281 10.961 11.125 1 98.38 97 TYR A C 1
ATOM 744 O O . TYR A 1 97 ? -5.883 10.719 12.18 1 98.38 97 TYR A O 1
ATOM 752 N N . SER A 1 98 ? -5.832 11.016 9.961 1 97.81 98 SER A N 1
ATOM 753 C CA . SER A 1 98 ? -7.273 10.812 9.828 1 97.81 98 SER A CA 1
ATOM 754 C C . SER A 1 98 ? -7.68 9.414 10.281 1 97.81 98 SER A C 1
ATOM 756 O O . SER A 1 98 ? -8.586 9.258 11.102 1 97.81 98 SER A O 1
ATOM 758 N N . LYS A 1 99 ? -7 8.453 9.82 1 96.81 99 LYS A N 1
ATOM 759 C CA . LYS A 1 99 ? -7.332 7.062 10.133 1 96.81 99 LYS A CA 1
ATOM 760 C C . LYS A 1 99 ? -7.113 6.77 11.617 1 96.81 99 LYS A C 1
ATOM 762 O O . LYS A 1 99 ? -7.828 5.953 12.203 1 96.81 99 LYS A O 1
ATOM 767 N N . CYS A 1 100 ? -6.125 7.441 12.156 1 97.62 100 CYS A N 1
ATOM 768 C CA . CYS A 1 100 ? -5.828 7.227 13.562 1 97.62 100 CYS A CA 1
ATOM 769 C C . CYS A 1 100 ? -6.699 8.117 14.445 1 97.62 100 CYS A C 1
ATOM 771 O O . CYS A 1 100 ? -6.477 8.203 15.656 1 97.62 100 CYS A O 1
ATOM 773 N N . GLY A 1 101 ? -7.602 8.883 13.844 1 96.94 101 GLY A N 1
ATOM 774 C CA . GLY A 1 101 ? -8.641 9.578 14.586 1 96.94 101 GLY A CA 1
ATOM 775 C C . GLY A 1 101 ? -8.242 10.992 14.977 1 96.94 101 GLY A C 1
ATOM 776 O O . GLY A 1 101 ? -8.867 11.594 15.852 1 96.94 101 GLY A O 1
ATOM 777 N N . ASN A 1 102 ? -7.242 11.461 14.43 1 98.12 102 ASN A N 1
ATOM 778 C CA . ASN A 1 102 ? -6.793 12.805 14.789 1 98.12 102 ASN A CA 1
ATOM 779 C C . ASN A 1 102 ? -6.938 13.781 13.633 1 98.12 102 ASN A C 1
ATOM 781 O O . ASN A 1 102 ? -5.949 14.148 12.992 1 98.12 102 ASN A O 1
ATOM 785 N N . ILE A 1 103 ? -8.102 14.273 13.445 1 98.12 103 ILE A N 1
ATOM 786 C CA . ILE A 1 103 ? -8.445 15.148 12.328 1 98.12 103 ILE A CA 1
ATOM 787 C C . ILE A 1 103 ? -7.746 16.5 12.492 1 98.12 103 ILE A C 1
ATOM 789 O O . ILE A 1 103 ? -7.391 17.141 11.5 1 98.12 103 ILE A O 1
ATOM 793 N N . ASP A 1 104 ? -7.465 16.859 13.703 1 97.94 104 ASP A N 1
ATOM 794 C CA . ASP A 1 104 ? -6.805 18.141 13.938 1 97.94 104 ASP A CA 1
ATOM 795 C C . ASP A 1 104 ? -5.348 18.094 13.469 1 97.94 104 ASP A C 1
ATOM 797 O O . ASP A 1 104 ? -4.848 19.062 12.891 1 97.94 104 ASP A O 1
ATOM 801 N N . LEU A 1 105 ? -4.73 16.984 13.727 1 98.12 105 LEU A N 1
ATOM 802 C CA . LEU A 1 105 ? -3.365 16.844 13.227 1 98.12 105 LEU A CA 1
ATOM 803 C C . LEU A 1 105 ? -3.348 16.781 11.703 1 98.12 105 LEU A C 1
ATOM 805 O O . LEU A 1 105 ? -2.424 17.281 11.07 1 98.12 105 LEU A O 1
ATOM 809 N N . ALA A 1 106 ? -4.316 16.141 11.086 1 98.44 106 ALA A N 1
ATOM 810 C CA . ALA A 1 106 ? -4.438 16.125 9.633 1 98.44 106 ALA A CA 1
ATOM 811 C C . ALA A 1 106 ? -4.59 17.531 9.078 1 98.44 106 ALA A C 1
ATOM 813 O O . ALA A 1 106 ? -3.91 17.906 8.117 1 98.44 106 ALA A O 1
ATOM 814 N N . ARG A 1 107 ? -5.41 18.297 9.758 1 98.19 107 ARG A N 1
ATOM 815 C CA . ARG A 1 107 ? -5.633 19.672 9.352 1 98.19 107 ARG A CA 1
ATOM 816 C C . ARG A 1 107 ? -4.352 20.5 9.484 1 98.19 107 ARG A C 1
ATOM 818 O O . ARG A 1 107 ? -4.051 21.328 8.625 1 98.19 107 ARG A O 1
ATOM 825 N N . ARG A 1 108 ? -3.684 20.312 10.523 1 97.94 108 ARG A N 1
ATOM 826 C CA . ARG A 1 108 ? -2.434 21.031 10.734 1 97.94 108 ARG A CA 1
ATOM 827 C C . ARG A 1 108 ? -1.412 20.688 9.656 1 97.94 108 ARG A C 1
ATOM 829 O O . ARG A 1 108 ? -0.74 21.562 9.117 1 97.94 108 ARG A O 1
ATOM 836 N N . GLU A 1 109 ? -1.271 19.375 9.359 1 98.06 109 GLU A N 1
ATOM 837 C CA . GLU A 1 109 ? -0.356 18.953 8.305 1 98.06 109 GLU A CA 1
ATOM 838 C C . GLU A 1 109 ? -0.705 19.609 6.973 1 98.06 109 GLU A C 1
ATOM 840 O O . GLU A 1 109 ? 0.177 20.109 6.273 1 98.06 109 GLU A O 1
ATOM 845 N N . PHE A 1 110 ? -1.954 19.672 6.629 1 98 110 PHE A N 1
ATOM 846 C CA . PHE A 1 110 ? -2.439 20.312 5.41 1 98 110 PHE A CA 1
ATOM 847 C C . PHE A 1 110 ? -2.09 21.797 5.395 1 98 110 PHE A C 1
ATOM 849 O O . PHE A 1 110 ? -1.672 22.328 4.363 1 98 110 PHE A O 1
ATOM 856 N N . SER A 1 111 ? -2.234 22.375 6.531 1 96.94 111 SER A N 1
ATOM 857 C CA . SER A 1 111 ? -2.074 23.828 6.609 1 96.94 111 SER A CA 1
ATOM 858 C C . SER A 1 111 ? -0.615 24.234 6.438 1 96.94 111 SER A C 1
ATOM 860 O O . SER A 1 111 ? -0.322 25.312 5.934 1 96.94 111 SER A O 1
ATOM 862 N N . ILE A 1 112 ? 0.3 23.391 6.789 1 95.25 112 ILE A N 1
ATOM 863 C CA . ILE A 1 112 ? 1.704 23.781 6.738 1 95.25 112 ILE A CA 1
ATOM 864 C C . ILE A 1 112 ? 2.266 23.516 5.348 1 95.25 112 ILE A C 1
ATOM 866 O O . ILE A 1 112 ? 3.355 23.984 5.008 1 95.25 112 ILE A O 1
ATOM 870 N N . MET A 1 113 ? 1.504 22.781 4.543 1 94.69 113 MET A N 1
ATOM 871 C CA . MET A 1 113 ? 1.961 22.516 3.182 1 94.69 113 MET A CA 1
ATOM 872 C C . MET A 1 113 ? 1.809 23.766 2.309 1 94.69 113 MET A C 1
ATOM 874 O O . MET A 1 113 ? 0.749 24.391 2.295 1 94.69 113 MET A O 1
ATOM 878 N N . ARG A 1 114 ? 2.859 24.109 1.599 1 88.12 114 ARG A N 1
ATOM 879 C CA . ARG A 1 114 ? 2.842 25.328 0.798 1 88.12 114 ARG A CA 1
ATOM 880 C C . ARG A 1 114 ? 2.336 25.047 -0.614 1 88.12 114 ARG A C 1
ATOM 882 O O . ARG A 1 114 ? 1.596 25.859 -1.184 1 88.12 114 ARG A O 1
ATOM 889 N N . ASN A 1 115 ? 2.793 24.062 -1.221 1 85.81 115 ASN A N 1
ATOM 890 C CA . ASN A 1 115 ? 2.385 23.719 -2.576 1 85.81 115 ASN A CA 1
ATOM 891 C C . ASN A 1 115 ? 1.483 22.484 -2.584 1 85.81 115 ASN A C 1
ATOM 893 O O . ASN A 1 115 ? 1.964 21.359 -2.734 1 85.81 115 ASN A O 1
ATOM 897 N N . ARG A 1 116 ? 0.162 22.875 -2.52 1 91.81 116 ARG A N 1
ATOM 898 C CA . ARG A 1 116 ? -0.819 21.797 -2.455 1 91.81 116 ARG A CA 1
ATOM 899 C C . ARG A 1 116 ? -1.331 21.438 -3.846 1 91.81 116 ARG A C 1
ATOM 901 O O . ARG A 1 116 ? -1.601 22.328 -4.66 1 91.81 116 ARG A O 1
ATOM 908 N N . ASP A 1 117 ? -1.347 20.188 -4.09 1 88 117 ASP A N 1
ATOM 909 C CA . ASP A 1 117 ? -1.867 19.703 -5.363 1 88 117 ASP A CA 1
ATOM 910 C C . ASP A 1 117 ? -3.188 18.953 -5.176 1 88 117 ASP A C 1
ATOM 912 O O . ASP A 1 117 ? -3.76 18.969 -4.086 1 88 117 ASP A O 1
ATOM 916 N N . LEU A 1 118 ? -3.67 18.453 -6.262 1 88.56 118 LEU A N 1
ATOM 917 C CA . LEU A 1 118 ? -4.961 17.781 -6.27 1 88.56 118 LEU A CA 1
ATOM 918 C C . LEU A 1 118 ? -4.973 16.625 -5.273 1 88.56 118 LEU A C 1
ATOM 920 O O . LEU A 1 118 ? -5.992 16.359 -4.637 1 88.56 118 LEU A O 1
ATOM 924 N N . TYR A 1 119 ? -3.924 15.984 -5.047 1 87.12 119 TYR A N 1
ATOM 925 C CA . TYR A 1 119 ? -3.828 14.844 -4.141 1 87.12 119 TYR A CA 1
ATOM 926 C C . TYR A 1 119 ? -3.908 15.297 -2.688 1 87.12 119 TYR A C 1
ATOM 928 O O . TYR A 1 119 ? -4.527 14.625 -1.857 1 87.12 119 TYR A O 1
ATOM 936 N N . THR A 1 120 ? -3.246 16.406 -2.477 1 93.25 120 THR A N 1
ATOM 937 C CA . THR A 1 120 ? -3.289 16.969 -1.133 1 93.25 120 THR A CA 1
ATOM 938 C C . THR A 1 120 ? -4.719 17.344 -0.747 1 93.25 120 THR A C 1
ATOM 940 O O . THR A 1 120 ? -5.195 16.969 0.324 1 93.25 120 THR A O 1
ATOM 943 N N . TYR A 1 121 ? -5.324 18.047 -1.636 1 95.31 121 TYR A N 1
ATOM 944 C CA . TYR A 1 121 ? -6.703 18.438 -1.38 1 95.31 121 TYR A CA 1
ATOM 945 C C . TYR A 1 121 ? -7.617 17.234 -1.268 1 95.31 121 TYR A C 1
ATOM 947 O O . TYR A 1 121 ? -8.484 17.172 -0.395 1 95.31 121 TYR A O 1
ATOM 955 N N . SER A 1 122 ? -7.418 16.266 -2.143 1 93.12 122 SER A N 1
ATOM 956 C CA . SER A 1 122 ? -8.203 15.039 -2.088 1 93.12 122 SER A CA 1
ATOM 957 C C . SER A 1 122 ? -8.039 14.336 -0.742 1 93.12 122 SER A C 1
ATOM 959 O O . SER A 1 122 ? -9.016 13.852 -0.17 1 93.12 122 SER A O 1
ATOM 961 N N . ALA A 1 123 ? -6.824 14.281 -0.253 1 94.25 123 ALA A N 1
ATOM 962 C CA . ALA A 1 123 ? -6.551 13.641 1.031 1 94.25 123 ALA A CA 1
ATOM 963 C C . ALA A 1 123 ? -7.285 14.352 2.164 1 94.25 123 ALA A C 1
ATOM 965 O O . ALA A 1 123 ? -7.879 13.711 3.031 1 94.25 123 ALA A O 1
ATOM 966 N N . MET A 1 124 ? -7.309 15.617 2.123 1 97.5 124 MET A N 1
ATOM 967 C CA . MET A 1 124 ? -7.926 16.391 3.203 1 97.5 124 MET A CA 1
ATOM 968 C C . MET A 1 124 ? -9.445 16.312 3.121 1 97.5 124 MET A C 1
ATOM 970 O O . MET A 1 124 ? -10.125 16.219 4.148 1 97.5 124 MET A O 1
ATOM 974 N N . ILE A 1 125 ? -9.945 16.359 1.93 1 96.38 125 ILE A N 1
ATOM 975 C CA . ILE A 1 125 ? -11.383 16.203 1.734 1 96.38 125 ILE A CA 1
ATOM 976 C C . ILE A 1 125 ? -11.828 14.836 2.258 1 96.38 125 ILE A C 1
ATOM 978 O O . ILE A 1 125 ? -12.805 14.734 3 1 96.38 125 ILE A O 1
ATOM 982 N N . ALA A 1 126 ? -11.125 13.828 1.914 1 95.19 126 ALA A N 1
ATOM 983 C CA . ALA A 1 126 ? -11.438 12.484 2.377 1 95.19 126 ALA A CA 1
ATOM 984 C C . ALA A 1 126 ? -11.352 12.391 3.896 1 95.19 126 ALA A C 1
ATOM 986 O O . ALA A 1 126 ? -12.172 11.727 4.535 1 95.19 126 ALA A O 1
ATOM 987 N N . ALA A 1 127 ? -10.352 13.031 4.453 1 97.19 127 ALA A N 1
ATOM 988 C CA . ALA A 1 127 ? -10.188 13.031 5.906 1 97.19 127 ALA A CA 1
ATOM 989 C C . ALA A 1 127 ? -11.406 13.648 6.594 1 97.19 127 ALA A C 1
ATOM 991 O O . ALA A 1 127 ? -11.969 13.062 7.523 1 97.19 127 ALA A O 1
ATOM 992 N N . PHE A 1 128 ? -11.844 14.711 6.086 1 97.38 128 PHE A N 1
ATOM 993 C CA . PHE A 1 128 ? -13 15.367 6.676 1 97.38 128 PHE A CA 1
ATOM 994 C C . PHE A 1 128 ? -14.258 14.531 6.488 1 97.38 128 PHE A C 1
ATOM 996 O O . PHE A 1 128 ? -15.086 14.43 7.395 1 97.38 128 PHE A O 1
ATOM 1003 N N . ALA A 1 129 ? -14.391 13.953 5.324 1 94.94 129 ALA A N 1
ATOM 1004 C CA . ALA A 1 129 ? -15.547 13.086 5.062 1 94.94 129 ALA A CA 1
ATOM 1005 C C . ALA A 1 129 ? -15.594 11.922 6.051 1 94.94 129 ALA A C 1
ATOM 1007 O O . ALA A 1 129 ? -16.641 11.617 6.609 1 94.94 129 ALA A O 1
ATOM 1008 N N . GLU A 1 130 ? -14.508 11.375 6.367 1 94.38 130 GLU A N 1
ATOM 1009 C CA . GLU A 1 130 ? -14.414 10.227 7.266 1 94.38 130 GLU A CA 1
ATOM 1010 C C . GLU A 1 130 ? -14.75 10.625 8.703 1 94.38 130 GLU A C 1
ATOM 1012 O O . GLU A 1 130 ? -15.18 9.797 9.5 1 94.38 130 GLU A O 1
ATOM 1017 N N . HIS A 1 131 ? -14.586 11.883 8.977 1 96.5 131 HIS A N 1
ATOM 1018 C CA . HIS A 1 131 ? -14.82 12.359 10.336 1 96.5 131 HIS A CA 1
ATOM 1019 C C . HIS A 1 131 ? -16.141 13.117 10.438 1 96.5 131 HIS A C 1
ATOM 1021 O O . HIS A 1 131 ? -16.391 13.805 11.43 1 96.5 131 HIS A O 1
ATOM 1027 N N . GLY A 1 132 ? -16.891 13.109 9.375 1 91.88 132 GLY A N 1
ATOM 1028 C CA . GLY A 1 132 ? -18.219 13.711 9.391 1 91.88 132 GLY A CA 1
ATOM 1029 C C . GLY A 1 132 ? -18.172 15.227 9.406 1 91.88 132 GLY A C 1
ATOM 1030 O O . GLY A 1 132 ? -19.109 15.867 9.906 1 91.88 132 GLY A O 1
ATOM 1031 N N . LYS A 1 133 ? -17.078 15.734 8.953 1 96.19 133 LYS A N 1
ATOM 1032 C CA . LYS A 1 133 ? -16.922 17.188 8.906 1 96.19 133 LYS A CA 1
ATOM 1033 C C . LYS A 1 133 ? -17.266 17.734 7.52 1 96.19 133 LYS A C 1
ATOM 1035 O O . LYS A 1 133 ? -16.391 18.219 6.801 1 96.19 133 LYS A O 1
ATOM 1040 N N . SER A 1 134 ? -18.547 17.703 7.211 1 92.75 134 SER A N 1
ATOM 1041 C CA . SER A 1 134 ? -19.047 18 5.867 1 92.75 134 SER A CA 1
ATOM 1042 C C . SER A 1 134 ? -18.719 19.422 5.457 1 92.75 134 SER A C 1
ATOM 1044 O O . SER A 1 134 ? -18.234 19.656 4.344 1 92.75 134 SER A O 1
ATOM 1046 N N . GLN A 1 135 ? -18.922 20.328 6.406 1 94.88 135 GLN A N 1
ATOM 1047 C CA . GLN A 1 135 ? -18.656 21.734 6.066 1 94.88 135 GLN A CA 1
ATOM 1048 C C . GLN A 1 135 ? -17.172 21.969 5.801 1 94.88 135 GLN A C 1
ATOM 1050 O O . GLN A 1 135 ? -16.812 22.688 4.875 1 94.88 135 GLN A O 1
ATOM 1055 N N . ASP A 1 136 ? -16.391 21.375 6.559 1 97.31 136 ASP A N 1
ATOM 1056 C CA . ASP A 1 136 ? -14.953 21.5 6.348 1 97.31 136 ASP A CA 1
ATOM 1057 C C . ASP A 1 136 ? -14.547 20.906 4.996 1 97.31 136 ASP A C 1
ATOM 1059 O O . ASP A 1 136 ? -13.719 21.469 4.289 1 97.31 136 ASP A O 1
ATOM 1063 N N . ALA A 1 137 ? -15.102 19.766 4.668 1 96.56 137 ALA A N 1
ATOM 1064 C CA . ALA A 1 137 ? -14.82 19.141 3.377 1 96.56 137 ALA A CA 1
ATOM 1065 C C . ALA A 1 137 ? -15.227 20.047 2.225 1 96.56 137 ALA A C 1
ATOM 1067 O O . ALA A 1 137 ? -14.477 20.203 1.257 1 96.56 137 ALA A O 1
ATOM 1068 N N . ILE A 1 138 ? -16.359 20.656 2.383 1 94.06 138 ILE A N 1
ATOM 1069 C CA . ILE A 1 138 ? -16.859 21.562 1.361 1 94.06 138 ILE A CA 1
ATOM 1070 C C . ILE A 1 138 ? -15.93 22.766 1.241 1 94.06 138 ILE A C 1
ATOM 1072 O O . ILE A 1 138 ? -15.57 23.172 0.133 1 94.06 138 ILE A O 1
ATOM 1076 N N . ASP A 1 139 ? -15.531 23.297 2.344 1 97 139 ASP A N 1
ATOM 1077 C CA . ASP A 1 139 ? -14.641 24.453 2.354 1 97 139 ASP A CA 1
ATOM 1078 C C . ASP A 1 139 ? -13.32 24.125 1.657 1 97 139 ASP A C 1
ATOM 1080 O O . ASP A 1 139 ? -12.797 24.953 0.896 1 97 139 ASP A O 1
ATOM 1084 N N . ILE A 1 140 ? -12.758 23 1.904 1 98.12 140 ILE A N 1
ATOM 1085 C CA . ILE A 1 140 ? -11.5 22.578 1.297 1 98.12 140 ILE A CA 1
ATOM 1086 C C . ILE A 1 140 ? -11.688 22.391 -0.205 1 98.12 140 ILE A C 1
ATOM 1088 O O . ILE A 1 140 ? -10.82 22.75 -1 1 98.12 140 ILE A O 1
ATOM 1092 N N . PHE A 1 141 ? -12.789 21.844 -0.565 1 95.69 141 PHE A N 1
ATOM 1093 C CA . PHE A 1 141 ? -13.117 21.641 -1.972 1 95.69 141 PHE A CA 1
ATOM 1094 C C . PHE A 1 141 ? -13.195 22.969 -2.711 1 95.69 141 PHE A C 1
ATOM 1096 O O . PHE A 1 141 ? -12.664 23.109 -3.812 1 95.69 141 PHE A O 1
ATOM 1103 N N . LEU A 1 142 ? -13.828 23.875 -2.076 1 95.25 142 LEU A N 1
ATOM 1104 C CA . LEU A 1 142 ? -13.945 25.203 -2.672 1 95.25 142 LEU A CA 1
ATOM 1105 C C . LEU A 1 142 ? -12.586 25.891 -2.736 1 95.25 142 LEU A C 1
ATOM 1107 O O . LEU A 1 142 ? -12.258 26.531 -3.742 1 95.25 142 LEU A O 1
ATOM 1111 N N . LYS A 1 143 ? -11.859 25.781 -1.722 1 96.75 143 LYS A N 1
ATOM 1112 C CA . LYS A 1 143 ? -10.508 26.344 -1.7 1 96.75 143 LYS A CA 1
ATOM 1113 C C . LYS A 1 143 ? -9.656 25.766 -2.826 1 96.75 143 LYS A C 1
ATOM 1115 O O . LYS A 1 143 ? -8.883 26.484 -3.463 1 96.75 143 LYS A O 1
ATOM 1120 N N . MET A 1 144 ? -9.773 24.422 -3.016 1 96.06 144 MET A N 1
ATOM 1121 C CA . MET A 1 144 ? -9.062 23.734 -4.094 1 96.06 144 MET A CA 1
ATOM 1122 C C . MET A 1 144 ? -9.328 24.406 -5.434 1 96.06 144 MET A C 1
ATOM 1124 O O . MET A 1 144 ? -8.398 24.672 -6.191 1 96.06 144 MET A O 1
ATOM 1128 N N . GLN A 1 145 ? -10.547 24.766 -5.691 1 94.31 145 GLN A N 1
ATOM 1129 C CA . GLN A 1 145 ? -10.945 25.406 -6.941 1 94.31 145 GLN A CA 1
ATOM 1130 C C . GLN A 1 145 ? -10.43 26.844 -7.012 1 94.31 145 GLN A C 1
ATOM 1132 O O . GLN A 1 145 ? -10.016 27.297 -8.078 1 94.31 145 GLN A O 1
ATOM 1137 N N . GLN A 1 146 ? -10.477 27.484 -5.914 1 95.12 146 GLN A N 1
ATOM 1138 C CA . GLN A 1 146 ? -9.992 28.859 -5.848 1 95.12 146 GLN A CA 1
ATOM 1139 C C . GLN A 1 146 ? -8.508 28.922 -6.176 1 95.12 146 GLN A C 1
ATOM 1141 O O . GLN A 1 146 ? -8.031 29.922 -6.711 1 95.12 146 GLN A O 1
ATOM 1146 N N . GLU A 1 147 ? -7.816 27.891 -5.891 1 94.31 147 GLU A N 1
ATOM 1147 C CA . GLU A 1 147 ? -6.383 27.828 -6.152 1 94.31 147 GLU A CA 1
ATOM 1148 C C . GLU A 1 147 ? -6.102 27.359 -7.574 1 94.31 147 GLU A C 1
ATOM 1150 O O . GLU A 1 147 ? -4.945 27.141 -7.945 1 94.31 147 GLU A O 1
ATOM 1155 N N . GLY A 1 148 ? -7.125 27.109 -8.297 1 93.44 148 GLY A N 1
ATOM 1156 C CA . GLY A 1 148 ? -6.988 26.859 -9.727 1 93.44 148 GLY A CA 1
ATOM 1157 C C . GLY A 1 148 ? -6.93 25.391 -10.07 1 93.44 148 GLY A C 1
ATOM 1158 O O . GLY A 1 148 ? -6.625 25.016 -11.203 1 93.44 148 GLY A O 1
ATOM 1159 N N . LEU A 1 149 ? -7.25 24.562 -9.078 1 92.56 149 LEU A N 1
ATOM 1160 C CA . LEU A 1 149 ? -7.246 23.141 -9.328 1 92.56 149 LEU A CA 1
ATOM 1161 C C . LEU A 1 149 ? -8.633 22.656 -9.742 1 92.56 149 LEU A C 1
ATOM 1163 O O . LEU A 1 149 ? -9.625 22.984 -9.094 1 92.56 149 LEU A O 1
ATOM 1167 N N . LYS A 1 150 ? -8.656 21.891 -10.797 1 90.44 150 LYS A N 1
ATOM 1168 C CA . LYS A 1 150 ? -9.93 21.359 -11.289 1 90.44 150 LYS A CA 1
ATOM 1169 C C . LYS A 1 150 ? -10.32 20.078 -10.547 1 90.44 150 LYS A C 1
ATOM 1171 O O . LYS A 1 150 ? -9.492 19.188 -10.367 1 90.44 150 LYS A O 1
ATOM 1176 N N . PRO A 1 151 ? -11.609 20.062 -10.086 1 86.69 151 PRO A N 1
ATOM 1177 C CA . PRO A 1 151 ? -12.078 18.844 -9.43 1 86.69 151 PRO A CA 1
ATOM 1178 C C . PRO A 1 151 ? -11.984 17.625 -10.344 1 86.69 151 PRO A C 1
ATOM 1180 O O . PRO A 1 151 ? -12.117 17.734 -11.562 1 86.69 151 PRO A O 1
ATOM 1183 N N . ASN A 1 152 ? -11.68 16.469 -9.742 1 82.12 152 ASN A N 1
ATOM 1184 C CA . ASN A 1 152 ? -11.789 15.188 -10.422 1 82.12 152 ASN A CA 1
ATOM 1185 C C . ASN A 1 152 ? -12.758 14.25 -9.695 1 82.12 152 ASN A C 1
ATOM 1187 O O . ASN A 1 152 ? -13.469 14.672 -8.781 1 82.12 152 ASN A O 1
ATOM 1191 N N . GLN A 1 153 ? -12.875 13.094 -10.25 1 80.06 153 GLN A N 1
ATOM 1192 C CA . GLN A 1 153 ? -13.828 12.133 -9.695 1 80.06 153 GLN A CA 1
ATOM 1193 C C . GLN A 1 153 ? -13.57 11.891 -8.211 1 80.06 153 GLN A C 1
ATOM 1195 O O . GLN A 1 153 ? -14.516 11.805 -7.422 1 80.06 153 GLN A O 1
ATOM 1200 N N . VAL A 1 154 ? -12.375 11.844 -7.793 1 81.56 154 VAL A N 1
ATOM 1201 C CA . VAL A 1 154 ? -12.016 11.523 -6.418 1 81.56 154 VAL A CA 1
ATOM 1202 C C . VAL A 1 154 ? -12.438 12.664 -5.492 1 81.56 154 VAL A C 1
ATOM 1204 O O . VAL A 1 154 ? -13.07 12.43 -4.461 1 81.56 154 VAL A O 1
ATOM 1207 N N . THR A 1 155 ? -12.055 13.852 -5.891 1 89.88 155 THR A N 1
ATOM 1208 C CA . THR A 1 155 ? -12.422 14.984 -5.055 1 89.88 155 THR A CA 1
ATOM 1209 C C . THR A 1 155 ? -13.93 15.188 -5.051 1 89.88 155 THR A C 1
ATOM 1211 O O . THR A 1 155 ? -14.523 15.5 -4.012 1 89.88 155 THR A O 1
ATOM 1214 N N . PHE A 1 156 ? -14.531 14.977 -6.18 1 85.19 156 PHE A N 1
ATOM 1215 C CA . PHE A 1 156 ? -15.977 15.141 -6.277 1 85.19 156 PHE A CA 1
ATOM 1216 C C . PHE A 1 156 ? -16.703 14.117 -5.41 1 85.19 156 PHE A C 1
ATOM 1218 O O . PHE A 1 156 ? -17.547 14.477 -4.602 1 85.19 156 PHE A O 1
ATOM 1225 N N . ILE A 1 157 ? -16.375 12.906 -5.539 1 84.06 157 ILE A N 1
ATOM 1226 C CA . ILE A 1 157 ? -17 11.852 -4.746 1 84.06 157 ILE A CA 1
ATOM 1227 C C . ILE A 1 157 ? -16.688 12.07 -3.266 1 84.06 157 ILE A C 1
ATOM 1229 O O . ILE A 1 157 ? -17.531 11.828 -2.406 1 84.06 157 ILE A O 1
ATOM 1233 N N . GLY A 1 158 ? -15.477 12.555 -2.982 1 88.94 158 GLY A N 1
ATOM 1234 C CA . GLY A 1 158 ? -15.102 12.836 -1.606 1 88.94 158 GLY A CA 1
ATOM 1235 C C . GLY A 1 158 ? -16.016 13.836 -0.929 1 88.94 158 GLY A C 1
ATOM 1236 O O . GLY A 1 158 ? -16.484 13.602 0.19 1 88.94 158 GLY A O 1
ATOM 1237 N N . VAL A 1 159 ? -16.234 14.859 -1.604 1 90.88 159 VAL A N 1
ATOM 1238 C CA . VAL A 1 159 ? -17.078 15.891 -1 1 90.88 159 VAL A CA 1
ATOM 1239 C C . VAL A 1 159 ? -18.516 15.406 -0.927 1 90.88 159 VAL A C 1
ATOM 1241 O O . VAL A 1 159 ? -19.219 15.68 0.046 1 90.88 159 VAL A O 1
ATOM 1244 N N . LEU A 1 160 ? -19.016 14.617 -1.877 1 85.62 160 LEU A N 1
ATOM 1245 C CA . LEU A 1 160 ? -20.359 14.055 -1.847 1 85.62 160 LEU A CA 1
ATOM 1246 C C . LEU A 1 160 ? -20.531 13.125 -0.653 1 85.62 160 LEU A C 1
ATOM 1248 O O . LEU A 1 160 ? -21.578 13.148 0.016 1 85.62 160 LEU A O 1
ATOM 1252 N N . ASN A 1 161 ? -19.547 12.336 -0.393 1 86.62 161 ASN A N 1
ATOM 1253 C CA . ASN A 1 161 ? -19.578 11.422 0.745 1 86.62 161 ASN A CA 1
ATOM 1254 C C . ASN A 1 161 ? -19.656 12.18 2.068 1 86.62 161 ASN A C 1
ATOM 1256 O O . ASN A 1 161 ? -20.328 11.75 3 1 86.62 161 ASN A O 1
ATOM 1260 N N . ALA A 1 162 ? -18.922 13.281 2.107 1 90.38 162 ALA A N 1
ATOM 1261 C CA . ALA A 1 162 ? -18.969 14.109 3.307 1 90.38 162 ALA A CA 1
ATOM 1262 C C . ALA A 1 162 ? -20.375 14.664 3.531 1 90.38 162 ALA A C 1
ATOM 1264 O O . ALA A 1 162 ? -20.875 14.695 4.664 1 90.38 162 ALA A O 1
ATOM 1265 N N . CYS A 1 163 ? -21.016 14.977 2.525 1 84.94 163 CYS A N 1
ATOM 1266 C CA . CYS A 1 163 ? -22.328 15.602 2.611 1 84.94 163 CYS A CA 1
ATOM 1267 C C . CYS A 1 163 ? -23.406 14.562 2.885 1 84.94 163 CYS A C 1
ATOM 1269 O O . CYS A 1 163 ? -24.375 14.836 3.609 1 84.94 163 CYS A O 1
ATOM 1271 N N . SER A 1 164 ? -23.281 13.406 2.354 1 79.38 164 SER A N 1
ATOM 1272 C CA . SER A 1 164 ? -24.266 12.336 2.551 1 79.38 164 SER A CA 1
ATOM 1273 C C . SER A 1 164 ? -24.281 11.867 4 1 79.38 164 SER A C 1
ATOM 1275 O O . SER A 1 164 ? -25.344 11.57 4.551 1 79.38 164 SER A O 1
ATOM 1277 N N . ALA A 1 165 ? -23.25 11.859 4.648 1 75.44 165 ALA A N 1
ATOM 1278 C CA . ALA A 1 165 ? -23.125 11.398 6.027 1 75.44 165 ALA A CA 1
ATOM 1279 C C . ALA A 1 165 ? -23.75 12.391 6.996 1 75.44 165 ALA A C 1
ATOM 1281 O O . ALA A 1 165 ? -24.234 12.008 8.062 1 75.44 165 ALA A O 1
ATOM 1282 N N . SER A 1 166 ? -23.766 13.617 6.664 1 70.81 166 SER A N 1
ATOM 1283 C CA . SER A 1 166 ? -24.297 14.656 7.539 1 70.81 166 SER A CA 1
ATOM 1284 C C . SER A 1 166 ? -25.766 14.938 7.234 1 70.81 166 SER A C 1
ATOM 1286 O O . SER A 1 166 ? -26.391 15.766 7.895 1 70.81 166 SER A O 1
ATOM 1288 N N . GLY A 1 167 ? -26.453 14.125 6.43 1 57.44 167 GLY A N 1
ATOM 1289 C CA . GLY A 1 167 ? -27.828 14.43 6.051 1 57.44 167 GLY A CA 1
ATOM 1290 C C . GLY A 1 167 ? -27.938 15.688 5.207 1 57.44 167 GLY A C 1
ATOM 1291 O O . GLY A 1 167 ? -29.047 16.141 4.906 1 57.44 167 GLY A O 1
ATOM 1292 N N . LEU A 1 168 ? -26.938 16.359 5.066 1 48.38 168 LEU A N 1
ATOM 1293 C CA . LEU A 1 168 ? -26.938 17.594 4.289 1 48.38 168 LEU A CA 1
ATOM 1294 C C . LEU A 1 168 ? -27.141 17.297 2.809 1 48.38 168 LEU A C 1
ATOM 1296 O O . LEU A 1 168 ? -27.047 18.203 1.975 1 48.38 168 LEU A O 1
ATOM 1300 N N . ILE A 1 169 ? -27.453 16.125 2.389 1 52.44 169 ILE A N 1
ATOM 1301 C CA . ILE A 1 169 ? -27.719 15.898 0.971 1 52.44 169 ILE A CA 1
ATOM 1302 C C . ILE A 1 169 ? -28.891 16.75 0.515 1 52.44 169 ILE A C 1
ATOM 1304 O O . ILE A 1 169 ? -29.062 17 -0.681 1 52.44 169 ILE A O 1
ATOM 1308 N N . GLU A 1 170 ? -29.812 17.156 1.438 1 44 170 GLU A N 1
ATOM 1309 C CA . GLU A 1 170 ? -30.922 17.922 0.885 1 44 170 GLU A CA 1
ATOM 1310 C C . GLU A 1 170 ? -30.438 19.125 0.076 1 44 170 GLU A C 1
ATOM 1312 O O . GLU A 1 170 ? -31.203 19.719 -0.688 1 44 170 GLU A O 1
ATOM 1317 N N . GLU A 1 171 ? -29.438 19.734 0.459 1 41.69 171 GLU A N 1
ATOM 1318 C CA . GLU A 1 171 ? -29.156 20.953 -0.3 1 41.69 171 GLU A CA 1
ATOM 1319 C C . GLU A 1 171 ? -28.641 20.609 -1.701 1 41.69 171 GLU A C 1
ATOM 1321 O O . GLU A 1 171 ? -27.797 19.734 -1.867 1 41.69 171 GLU A O 1
ATOM 1326 N N . GLY A 1 172 ? -29.5 20.797 -2.787 1 37.34 172 GLY A N 1
ATOM 1327 C CA . GLY A 1 172 ? -29.422 20.656 -4.234 1 37.34 172 GLY A CA 1
ATOM 1328 C C . GLY A 1 172 ? -28 20.688 -4.766 1 37.34 172 GLY A C 1
ATOM 1329 O O . GLY A 1 172 ? -27.344 21.719 -4.719 1 37.34 172 GLY A O 1
ATOM 1330 N N . TRP A 1 173 ? -27.203 19.719 -4.551 1 42.44 173 TRP A N 1
ATOM 1331 C CA . TRP A 1 173 ? -26.016 19.688 -5.41 1 42.44 173 TRP A CA 1
ATOM 1332 C C . TRP A 1 173 ? -26.328 20.266 -6.789 1 42.44 173 TRP A C 1
ATOM 1334 O O . TRP A 1 173 ? -27.297 19.859 -7.438 1 42.44 173 TRP A O 1
ATOM 1344 N N . PRO A 1 174 ? -26.047 21.531 -7.086 1 38.69 174 PRO A N 1
ATOM 1345 C CA . PRO A 1 174 ? -26.531 22.078 -8.359 1 38.69 174 PRO A CA 1
ATOM 1346 C C . PRO A 1 174 ? -26.375 21.094 -9.516 1 38.69 174 PRO A C 1
ATOM 1348 O O . PRO A 1 174 ? -25.391 20.359 -9.578 1 38.69 174 PRO A O 1
ATOM 1351 N N . GLY A 1 175 ? -27.469 20.5 -10.078 1 38.19 175 GLY A N 1
ATOM 1352 C CA . GLY A 1 175 ? -27.578 19.859 -11.367 1 38.19 175 GLY A CA 1
ATOM 1353 C C . GLY A 1 175 ? -26.453 20.203 -12.32 1 38.19 175 GLY A C 1
ATOM 1354 O O . GLY A 1 175 ? -26.266 19.562 -13.352 1 38.19 175 GLY A O 1
ATOM 1355 N N . ASN A 1 176 ? -25.891 21.391 -12.297 1 39.09 176 ASN A N 1
ATOM 1356 C CA . ASN A 1 176 ? -24.891 21.938 -13.203 1 39.09 176 ASN A CA 1
ATOM 1357 C C . ASN A 1 176 ? -23.516 21.312 -12.977 1 39.09 176 ASN A C 1
ATOM 1359 O O . ASN A 1 176 ? -22.547 21.672 -13.641 1 39.09 176 ASN A O 1
ATOM 1363 N N . TRP A 1 177 ? -23.297 20.734 -11.969 1 35.44 177 TRP A N 1
ATOM 1364 C CA . TRP A 1 177 ? -21.984 20.109 -11.828 1 35.44 177 TRP A CA 1
ATOM 1365 C C . TRP A 1 177 ? -21.875 18.875 -12.719 1 35.44 177 TRP A C 1
ATOM 1367 O O . TRP A 1 177 ? -20.766 18.406 -13.016 1 35.44 177 TRP A O 1
ATOM 1377 N N . LYS A 1 178 ? -22.859 18.062 -12.984 1 36.41 178 LYS A N 1
ATOM 1378 C CA . LYS A 1 178 ? -22.781 17 -13.992 1 36.41 178 LYS A CA 1
ATOM 1379 C C . LYS A 1 178 ? -22.297 17.547 -15.328 1 36.41 178 LYS A C 1
ATOM 1381 O O . LYS A 1 178 ? -21.703 16.828 -16.125 1 36.41 178 LYS A O 1
ATOM 1386 N N . GLU A 1 179 ? -22.828 18.656 -15.859 1 35.78 179 GLU A N 1
ATOM 1387 C CA . GLU A 1 179 ? -22.484 19.188 -17.172 1 35.78 179 GLU A CA 1
ATOM 1388 C C . GLU A 1 179 ? -21 19.531 -17.25 1 35.78 179 GLU A C 1
ATOM 1390 O O . GLU A 1 179 ? -20.406 19.547 -18.328 1 35.78 179 GLU A O 1
ATOM 1395 N N . HIS A 1 180 ? -20.375 20.031 -16.25 1 35.53 180 HIS A N 1
ATOM 1396 C CA . HIS A 1 180 ? -18.969 20.391 -16.391 1 35.53 180 HIS A CA 1
ATOM 1397 C C . HIS A 1 180 ? -18.078 19.156 -16.344 1 35.53 180 HIS A C 1
A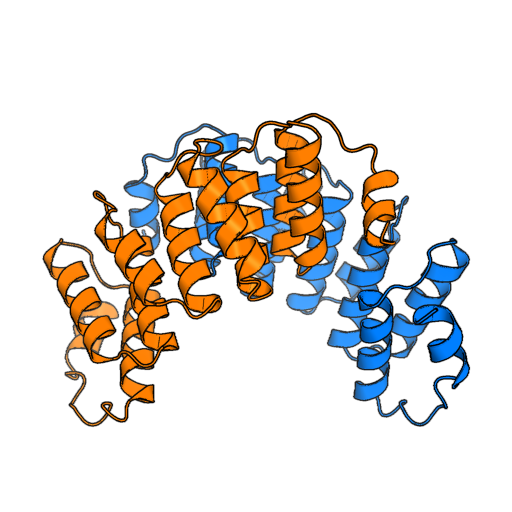TOM 1399 O O . HIS A 1 180 ? -16.891 19.234 -16.641 1 35.53 180 HIS A O 1
ATOM 1405 N N . THR A 1 181 ? -18.391 18.125 -15.695 1 34.06 181 THR A N 1
ATOM 1406 C CA . THR A 1 181 ? -17.391 17.094 -15.422 1 34.06 181 THR A CA 1
ATOM 1407 C C . THR A 1 181 ? -17.453 16 -16.484 1 34.06 181 THR A C 1
ATOM 1409 O O . THR A 1 181 ? -16.469 15.266 -16.672 1 34.06 181 THR A O 1
ATOM 1412 N N . VAL A 1 182 ? -18.703 15.68 -17.078 1 31.89 182 VAL A N 1
ATOM 1413 C CA . VAL A 1 182 ? -18.719 14.602 -18.062 1 31.89 182 VAL A CA 1
ATOM 1414 C C . VAL A 1 182 ? -18.484 15.18 -19.453 1 31.89 182 VAL A C 1
ATOM 1416 O O . VAL A 1 182 ? -18.609 14.477 -20.469 1 31.89 182 VAL A O 1
ATOM 1419 N N . SER A 1 183 ? -18.219 16.453 -19.719 1 25.83 183 SER A N 1
ATOM 1420 C CA . SER A 1 183 ? -17.906 16.688 -21.125 1 25.83 183 SER A CA 1
ATOM 1421 C C . SER A 1 183 ? -16.469 16.297 -21.438 1 25.83 183 SER A C 1
ATOM 1423 O O . SER A 1 183 ? -15.562 16.562 -20.641 1 25.83 183 SER A O 1
ATOM 1425 N N . VAL B 1 1 ? -6.129 12.625 -23.844 1 28.86 1 VAL B N 1
ATOM 1426 C CA . VAL B 1 1 ? -5.035 12.711 -22.891 1 28.86 1 VAL B CA 1
ATOM 1427 C C . VAL B 1 1 ? -5.594 13.047 -21.5 1 28.86 1 VAL B C 1
ATOM 1429 O O . VAL B 1 1 ? -6.184 14.109 -21.297 1 28.86 1 VAL B O 1
ATOM 1432 N N . SER B 1 2 ? -5.938 12.141 -20.797 1 31.48 2 SER B N 1
ATOM 1433 C CA . SER B 1 2 ? -6.816 12.25 -19.625 1 31.48 2 SER B CA 1
ATOM 1434 C C . SER B 1 2 ? -6.176 13.094 -18.531 1 31.48 2 SER B C 1
ATOM 1436 O O . SER B 1 2 ? -4.949 13.211 -18.469 1 31.48 2 SER B O 1
ATOM 1438 N N . GLU B 1 3 ? -7.004 13.938 -18.016 1 32.47 3 GLU B N 1
ATOM 1439 C CA . GLU B 1 3 ? -6.695 14.859 -16.922 1 32.47 3 GLU B CA 1
ATOM 1440 C C . GLU B 1 3 ? -5.73 14.234 -15.922 1 32.47 3 GLU B C 1
ATOM 1442 O O . GLU B 1 3 ? -4.965 14.938 -15.266 1 32.47 3 GLU B O 1
ATOM 1447 N N . ALA B 1 4 ? -5.773 12.961 -15.711 1 34.56 4 ALA B N 1
ATOM 1448 C CA . ALA B 1 4 ? -4.766 12.219 -14.969 1 34.56 4 ALA B CA 1
ATOM 1449 C C . ALA B 1 4 ? -3.369 12.469 -15.531 1 34.56 4 ALA B C 1
ATOM 1451 O O . ALA B 1 4 ? -2.393 12.531 -14.781 1 34.56 4 ALA B O 1
ATOM 1452 N N . ARG B 1 5 ? -3.363 12.805 -16.812 1 36.97 5 ARG B N 1
ATOM 1453 C CA . ARG B 1 5 ? -2.115 13.117 -17.5 1 36.97 5 ARG B CA 1
ATOM 1454 C C . ARG B 1 5 ? -1.508 14.414 -16.984 1 36.97 5 ARG B C 1
ATOM 1456 O O . ARG B 1 5 ? -0.293 14.609 -17.047 1 36.97 5 ARG B O 1
ATOM 1463 N N . ARG B 1 6 ? -2.402 15.227 -16.547 1 38.16 6 ARG B N 1
ATOM 1464 C CA . ARG B 1 6 ? -1.877 16.531 -16.172 1 38.16 6 ARG B CA 1
ATOM 1465 C C . ARG B 1 6 ? -1.163 16.469 -14.828 1 38.16 6 ARG B C 1
ATOM 1467 O O . ARG B 1 6 ? -0.175 17.172 -14.609 1 38.16 6 ARG B O 1
ATOM 1474 N N . ILE B 1 7 ? -1.745 15.742 -13.945 1 37.97 7 ILE B N 1
ATOM 1475 C CA . ILE B 1 7 ? -1.07 15.688 -12.648 1 37.97 7 ILE B CA 1
ATOM 1476 C C . ILE B 1 7 ? 0.374 15.227 -12.844 1 37.97 7 ILE B C 1
ATOM 1478 O O . ILE B 1 7 ? 1.292 15.773 -12.227 1 37.97 7 ILE B O 1
ATOM 1482 N N . PHE B 1 8 ? 0.558 14.211 -13.734 1 42.47 8 PHE B N 1
ATOM 1483 C CA . PHE B 1 8 ? 1.895 13.773 -14.117 1 42.47 8 PHE B CA 1
ATOM 1484 C C . PHE B 1 8 ? 2.656 14.898 -14.812 1 42.47 8 PHE B C 1
ATOM 1486 O O . PHE B 1 8 ? 3.879 15 -14.68 1 42.47 8 PHE B O 1
ATOM 1493 N N . ASP B 1 9 ? 1.888 15.594 -15.539 1 41.66 9 ASP B N 1
ATOM 1494 C CA . ASP B 1 9 ? 2.629 16.578 -16.312 1 41.66 9 ASP B CA 1
ATOM 1495 C C . ASP B 1 9 ? 3.184 17.688 -15.422 1 41.66 9 ASP B C 1
ATOM 1497 O O . ASP B 1 9 ? 4.117 18.391 -15.805 1 41.66 9 ASP B O 1
ATOM 1501 N N . GLU B 1 10 ? 2.381 17.953 -14.477 1 42.09 10 GLU B N 1
ATOM 1502 C CA . GLU B 1 10 ? 2.988 19.031 -13.711 1 42.09 10 GLU B CA 1
ATOM 1503 C C . GLU B 1 10 ? 4.176 18.531 -12.898 1 42.09 10 GLU B C 1
ATOM 1505 O O . GLU B 1 10 ? 5.027 19.312 -12.477 1 42.09 10 GLU B O 1
ATOM 1510 N N . ILE B 1 11 ? 4.121 17.297 -12.359 1 43.34 11 ILE B N 1
ATOM 1511 C CA . ILE B 1 11 ? 5.355 16.875 -11.711 1 43.34 11 ILE B CA 1
ATOM 1512 C C . ILE B 1 11 ? 6.414 16.562 -12.766 1 43.34 11 ILE B C 1
ATOM 1514 O O . ILE B 1 11 ? 6.215 15.695 -13.617 1 43.34 11 ILE B O 1
ATOM 1518 N N . SER B 1 12 ? 7.031 17.422 -13.195 1 46.78 12 SER B N 1
ATOM 1519 C CA . SER B 1 12 ? 8.234 17.094 -13.953 1 46.78 12 SER B CA 1
ATOM 1520 C C . SER B 1 12 ? 8.75 15.703 -13.57 1 46.78 12 SER B C 1
ATOM 1522 O O . SER B 1 12 ? 9.211 15.5 -12.445 1 46.78 12 SER B O 1
ATOM 1524 N N . VAL B 1 13 ? 8.078 14.656 -14.102 1 53.56 13 VAL B N 1
ATOM 1525 C CA . VAL B 1 13 ? 8.484 13.281 -13.828 1 53.56 13 VAL B CA 1
ATOM 1526 C C . VAL B 1 13 ? 10.008 13.18 -13.844 1 53.56 13 VAL B C 1
ATOM 1528 O O . VAL B 1 13 ? 10.648 13.461 -14.859 1 53.56 13 VAL B O 1
ATOM 1531 N N . SER B 1 14 ? 10.555 13.211 -12.68 1 64.5 14 SER B N 1
ATOM 1532 C CA . SER B 1 14 ? 11.961 12.805 -12.617 1 64.5 14 SER B CA 1
ATOM 1533 C C . SER B 1 14 ? 12.188 11.5 -13.383 1 64.5 14 SER B C 1
ATOM 1535 O O . SER B 1 14 ? 11.312 10.633 -13.414 1 64.5 14 SER B O 1
ATOM 1537 N N . ARG B 1 15 ? 13.18 11.578 -14.219 1 81.75 15 ARG B N 1
ATOM 1538 C CA . ARG B 1 15 ? 13.555 10.344 -14.898 1 81.75 15 ARG B CA 1
ATOM 1539 C C . ARG B 1 15 ? 14.438 9.477 -14.008 1 81.75 15 ARG B C 1
ATOM 1541 O O . ARG B 1 15 ? 14.992 8.469 -14.461 1 81.75 15 ARG B O 1
ATOM 1548 N N . ASP B 1 16 ? 14.414 9.773 -12.781 1 85.88 16 ASP B N 1
ATOM 1549 C CA . ASP B 1 16 ? 15.141 8.922 -11.844 1 85.88 16 ASP B CA 1
ATOM 1550 C C . ASP B 1 16 ? 14.289 7.734 -11.398 1 85.88 16 ASP B C 1
ATOM 1552 O O . ASP B 1 16 ? 13.195 7.914 -10.852 1 85.88 16 ASP B O 1
ATOM 1556 N N . PRO B 1 17 ? 14.695 6.613 -11.664 1 89.44 17 PRO B N 1
ATOM 1557 C CA . PRO B 1 17 ? 13.906 5.41 -11.383 1 89.44 17 PRO B CA 1
ATOM 1558 C C . PRO B 1 17 ? 13.469 5.32 -9.922 1 89.44 17 PRO B C 1
ATOM 1560 O O . PRO B 1 17 ? 12.336 4.926 -9.633 1 89.44 17 PRO B O 1
ATOM 1563 N N . SER B 1 18 ? 14.32 5.703 -9.031 1 83.94 18 SER B N 1
ATOM 1564 C CA . SER B 1 18 ? 14.008 5.598 -7.609 1 83.94 18 SER B CA 1
ATOM 1565 C C . SER B 1 18 ? 12.922 6.582 -7.207 1 83.94 18 SER B C 1
ATOM 1567 O O . SER B 1 18 ? 12.047 6.254 -6.398 1 83.94 18 SER B O 1
ATOM 1569 N N . THR B 1 19 ? 13.039 7.738 -7.773 1 81.5 19 THR B N 1
ATOM 1570 C CA . THR B 1 19 ? 12.039 8.75 -7.465 1 81.5 19 THR B CA 1
ATOM 1571 C C . THR B 1 19 ? 10.68 8.359 -8.039 1 81.5 19 THR B C 1
ATOM 1573 O O . THR B 1 19 ? 9.656 8.445 -7.352 1 81.5 19 THR B O 1
ATOM 1576 N N . CYS B 1 20 ? 10.672 7.867 -9.297 1 87.19 20 CYS B N 1
ATOM 1577 C CA . CYS B 1 20 ? 9.438 7.43 -9.93 1 87.19 20 CYS B CA 1
ATOM 1578 C C . CYS B 1 20 ? 8.812 6.266 -9.164 1 87.19 20 CYS B C 1
ATOM 1580 O O . CYS B 1 20 ? 7.602 6.246 -8.938 1 87.19 20 CYS B O 1
ATOM 1582 N N . ALA B 1 21 ? 9.68 5.406 -8.719 1 89.56 21 ALA B N 1
ATOM 1583 C CA . ALA B 1 21 ? 9.203 4.246 -7.969 1 89.56 21 ALA B CA 1
ATOM 1584 C C . ALA B 1 21 ? 8.586 4.664 -6.633 1 89.56 21 ALA B C 1
ATOM 1586 O O . ALA B 1 21 ? 7.566 4.121 -6.215 1 89.56 21 ALA B O 1
ATOM 1587 N N . ALA B 1 22 ? 9.211 5.574 -5.996 1 85.12 22 ALA B N 1
ATOM 1588 C CA . ALA B 1 22 ? 8.703 6.074 -4.719 1 85.12 22 ALA B CA 1
ATOM 1589 C C . ALA B 1 22 ? 7.32 6.699 -4.891 1 85.12 22 ALA B C 1
ATOM 1591 O O . ALA B 1 22 ? 6.414 6.445 -4.094 1 85.12 22 ALA B O 1
ATOM 1592 N N . MET B 1 23 ? 7.188 7.477 -5.926 1 83.75 23 MET B N 1
ATOM 1593 C CA . MET B 1 23 ? 5.906 8.117 -6.195 1 83.75 23 MET B CA 1
ATOM 1594 C C . MET B 1 23 ? 4.828 7.078 -6.488 1 83.75 23 MET B C 1
ATOM 1596 O O . MET B 1 23 ? 3.727 7.148 -5.938 1 83.75 23 MET B O 1
ATOM 1600 N N . LEU B 1 24 ? 5.168 6.152 -7.301 1 91.69 24 LEU B N 1
ATOM 1601 C CA . LEU B 1 24 ? 4.246 5.082 -7.668 1 91.69 24 LEU B CA 1
ATOM 1602 C C . LEU B 1 24 ? 3.805 4.301 -6.434 1 91.69 24 LEU B C 1
ATOM 1604 O O . LEU B 1 24 ? 2.607 4.078 -6.23 1 91.69 24 LEU B O 1
ATOM 1608 N N . ALA B 1 25 ? 4.75 3.924 -5.648 1 91.06 25 ALA B N 1
ATOM 1609 C CA . ALA B 1 25 ? 4.434 3.188 -4.426 1 91.06 25 ALA B CA 1
ATOM 1610 C C . ALA B 1 25 ? 3.543 4.012 -3.502 1 91.06 25 ALA B C 1
ATOM 1612 O O . ALA B 1 25 ? 2.607 3.482 -2.898 1 91.06 25 ALA B O 1
ATOM 1613 N N . CYS B 1 26 ? 3.795 5.238 -3.393 1 84.19 26 CYS B N 1
ATOM 1614 C CA . CYS B 1 26 ? 3.002 6.121 -2.543 1 84.19 26 CYS B CA 1
ATOM 1615 C C . CYS B 1 26 ? 1.563 6.207 -3.039 1 84.19 26 CYS B C 1
ATOM 1617 O O . CYS B 1 26 ? 0.625 6.172 -2.242 1 84.19 26 CYS B O 1
ATOM 1619 N N . TYR B 1 27 ? 1.442 6.324 -4.297 1 86.44 27 TYR B N 1
ATOM 1620 C CA . TYR B 1 27 ? 0.102 6.355 -4.871 1 86.44 27 TYR B CA 1
ATOM 1621 C C . TYR B 1 27 ? -0.659 5.074 -4.555 1 86.44 27 TYR B C 1
ATOM 1623 O O . TYR B 1 27 ? -1.807 5.121 -4.105 1 86.44 27 TYR B O 1
ATOM 1631 N N . ALA B 1 28 ? 0 3.996 -4.711 1 92.81 28 ALA B N 1
ATOM 1632 C CA . ALA B 1 28 ? -0.634 2.701 -4.48 1 92.81 28 ALA B CA 1
ATOM 1633 C C . ALA B 1 28 ? -1.021 2.533 -3.012 1 92.81 28 ALA B C 1
ATOM 1635 O O . ALA B 1 28 ? -2.074 1.974 -2.701 1 92.81 28 ALA B O 1
ATOM 1636 N N . GLN B 1 29 ? -0.235 3.037 -2.168 1 88.06 29 GLN B N 1
ATOM 1637 C CA . GLN B 1 29 ? -0.427 2.83 -0.736 1 88.06 29 GLN B CA 1
ATOM 1638 C C . GLN B 1 29 ? -1.534 3.73 -0.194 1 88.06 29 GLN B C 1
ATOM 1640 O O . GLN B 1 29 ? -2.152 3.418 0.825 1 88.06 29 GLN B O 1
ATOM 1645 N N . ASN B 1 30 ? -1.841 4.789 -0.905 1 79.06 30 ASN B N 1
ATOM 1646 C CA . ASN B 1 30 ? -2.732 5.789 -0.323 1 79.06 30 ASN B CA 1
ATOM 1647 C C . ASN B 1 30 ? -4.023 5.918 -1.125 1 79.06 30 ASN B C 1
ATOM 1649 O O . ASN B 1 30 ? -4.625 6.992 -1.169 1 79.06 30 ASN B O 1
ATOM 1653 N N . GLY B 1 31 ? -4.34 4.902 -1.875 1 79.62 31 GLY B N 1
ATOM 1654 C CA . GLY B 1 31 ? -5.66 4.812 -2.482 1 79.62 31 GLY B CA 1
ATOM 1655 C C . GLY B 1 31 ? -5.723 5.434 -3.865 1 79.62 31 GLY B C 1
ATOM 1656 O O . GLY B 1 31 ? -6.809 5.637 -4.41 1 79.62 31 GLY B O 1
ATOM 1657 N N . TYR B 1 32 ? -4.625 5.777 -4.414 1 86.81 32 TYR B N 1
ATOM 1658 C CA . TYR B 1 32 ? -4.566 6.352 -5.754 1 86.81 32 TYR B CA 1
ATOM 1659 C C . TYR B 1 32 ? -4.07 5.328 -6.766 1 86.81 32 TYR B C 1
ATOM 1661 O O . TYR B 1 32 ? -3.084 5.562 -7.469 1 86.81 32 TYR B O 1
ATOM 1669 N N . ALA B 1 33 ? -4.832 4.305 -6.863 1 92.69 33 ALA B N 1
ATOM 1670 C CA . ALA B 1 33 ? -4.43 3.166 -7.688 1 92.69 33 ALA B CA 1
ATOM 1671 C C . ALA B 1 33 ? -4.379 3.547 -9.164 1 92.69 33 ALA B C 1
ATOM 1673 O O . ALA B 1 33 ? -3.463 3.148 -9.883 1 92.69 33 ALA B O 1
ATOM 1674 N N . LYS B 1 34 ? -5.293 4.34 -9.609 1 92.5 34 LYS B N 1
ATOM 1675 C CA . LYS B 1 34 ? -5.301 4.75 -11.016 1 92.5 34 LYS B CA 1
ATOM 1676 C C . LYS B 1 34 ? -4.062 5.574 -11.352 1 92.5 34 LYS B C 1
ATOM 1678 O O . LYS B 1 34 ? -3.426 5.352 -12.383 1 92.5 34 LYS B O 1
ATOM 1683 N N . GLU B 1 35 ? -3.764 6.453 -10.461 1 88.38 35 GLU B N 1
ATOM 1684 C CA . GLU B 1 35 ? -2.582 7.293 -10.648 1 88.38 35 GLU B CA 1
ATOM 1685 C C . GLU B 1 35 ? -1.304 6.461 -10.625 1 88.38 35 GLU B C 1
ATOM 1687 O O . GLU B 1 35 ? -0.352 6.754 -11.352 1 88.38 35 GLU B O 1
ATOM 1692 N N . ALA B 1 36 ? -1.268 5.48 -9.766 1 93.69 36 ALA B N 1
ATOM 1693 C CA . ALA B 1 36 ? -0.118 4.578 -9.719 1 93.69 36 ALA B CA 1
ATOM 1694 C C . ALA B 1 36 ? 0.072 3.855 -11.047 1 93.69 36 ALA B C 1
ATOM 1696 O O . ALA B 1 36 ? 1.188 3.781 -11.562 1 93.69 36 ALA B O 1
ATOM 1697 N N . ILE B 1 37 ? -1.02 3.402 -11.609 1 96.75 37 ILE B N 1
ATOM 1698 C CA . ILE B 1 37 ? -0.954 2.703 -12.891 1 96.75 37 ILE B CA 1
ATOM 1699 C C . ILE B 1 37 ? -0.501 3.668 -13.984 1 96.75 37 ILE B C 1
ATOM 1701 O O . ILE B 1 37 ? 0.329 3.316 -14.828 1 96.75 37 ILE B O 1
ATOM 1705 N N . GLU B 1 38 ? -1.022 4.836 -13.945 1 93.56 38 GLU B N 1
ATOM 1706 C CA . GLU B 1 38 ? -0.604 5.84 -14.914 1 93.56 38 GLU B CA 1
ATOM 1707 C C . GLU B 1 38 ? 0.892 6.125 -14.805 1 93.56 38 GLU B C 1
ATOM 1709 O O . GLU B 1 38 ? 1.577 6.273 -15.82 1 93.56 38 GLU B O 1
ATOM 1714 N N . MET B 1 39 ? 1.365 6.242 -13.602 1 92 39 MET B N 1
ATOM 1715 C CA . MET B 1 39 ? 2.793 6.457 -13.383 1 92 39 MET B CA 1
ATOM 1716 C C . MET B 1 39 ? 3.613 5.309 -13.953 1 92 39 MET B C 1
ATOM 1718 O O . MET B 1 39 ? 4.641 5.531 -14.602 1 92 39 MET B O 1
ATOM 1722 N N . TYR B 1 40 ? 3.182 4.082 -13.789 1 97.19 40 TYR B N 1
ATOM 1723 C CA . TYR B 1 40 ? 3.863 2.918 -14.336 1 97.19 40 TYR B CA 1
ATOM 1724 C C . TYR B 1 40 ? 3.918 2.988 -15.859 1 97.19 40 TYR B C 1
ATOM 1726 O O . TYR B 1 40 ? 4.965 2.732 -16.469 1 97.19 40 TYR B O 1
ATOM 1734 N N . GLU B 1 41 ? 2.793 3.35 -16.391 1 96.38 41 GLU B N 1
ATOM 1735 C CA . GLU B 1 41 ? 2.73 3.441 -17.844 1 96.38 41 GLU B CA 1
ATOM 1736 C C . GLU B 1 41 ? 3.662 4.531 -18.375 1 96.38 41 GLU B C 1
ATOM 1738 O O . GLU B 1 41 ? 4.316 4.352 -19.391 1 96.38 41 GLU B O 1
ATOM 1743 N N . LYS B 1 42 ? 3.719 5.582 -17.688 1 93.12 42 LYS B N 1
ATOM 1744 C CA . LYS B 1 42 ? 4.633 6.656 -18.062 1 93.12 42 LYS B CA 1
ATOM 1745 C C . LYS B 1 42 ? 6.086 6.195 -17.969 1 93.12 42 LYS B C 1
ATOM 1747 O O . LYS B 1 42 ? 6.898 6.516 -18.844 1 93.12 42 LYS B O 1
ATOM 1752 N N . MET B 1 43 ? 6.414 5.465 -16.906 1 93.81 43 MET B N 1
ATOM 1753 C CA . MET B 1 43 ? 7.762 4.918 -16.766 1 93.81 43 MET B CA 1
ATOM 1754 C C . MET B 1 43 ? 8.102 4.004 -17.938 1 93.81 43 MET B C 1
ATOM 1756 O O . MET B 1 43 ? 9.188 4.09 -18.5 1 93.81 43 MET B O 1
ATOM 1760 N N . ARG B 1 44 ? 7.145 3.246 -18.297 1 95.12 44 ARG B N 1
ATOM 1761 C CA . ARG B 1 44 ? 7.336 2.316 -19.406 1 95.12 44 ARG B CA 1
ATOM 1762 C C . ARG B 1 44 ? 7.551 3.064 -20.719 1 95.12 44 ARG B C 1
ATOM 1764 O O . ARG B 1 44 ? 8.461 2.738 -21.484 1 95.12 44 ARG B O 1
ATOM 1771 N N . GLN B 1 45 ? 6.727 4.031 -20.906 1 93.62 45 GLN B N 1
ATOM 1772 C CA . GLN B 1 45 ? 6.805 4.801 -22.156 1 93.62 45 GLN B CA 1
ATOM 1773 C C . GLN B 1 45 ? 8.125 5.57 -22.234 1 93.62 45 GLN B C 1
ATOM 1775 O O . GLN B 1 45 ? 8.711 5.684 -23.312 1 93.62 45 GLN B O 1
ATOM 1780 N N . ALA B 1 46 ? 8.555 6.02 -21.125 1 93 46 ALA B N 1
ATOM 1781 C CA . ALA B 1 46 ? 9.773 6.82 -21.078 1 93 46 ALA B CA 1
ATOM 1782 C C . ALA B 1 46 ? 11.008 5.938 -20.922 1 93 46 ALA B C 1
ATOM 1784 O O . ALA B 1 46 ? 12.125 6.438 -20.812 1 93 46 ALA B O 1
ATOM 1785 N N . LYS B 1 47 ? 10.805 4.664 -20.828 1 94.44 47 LYS B N 1
ATOM 1786 C CA . LYS B 1 47 ? 11.875 3.676 -20.703 1 94.44 47 LYS B CA 1
ATOM 1787 C C . LYS B 1 47 ? 12.672 3.891 -19.422 1 94.44 47 LYS B C 1
ATOM 1789 O O . LYS B 1 47 ? 13.898 3.771 -19.422 1 94.44 47 LYS B O 1
ATOM 1794 N N . VAL B 1 48 ? 11.984 4.367 -18.453 1 94 48 VAL B N 1
ATOM 1795 C CA . VAL B 1 48 ? 12.586 4.426 -17.125 1 94 48 VAL B CA 1
ATOM 1796 C C . VAL B 1 48 ? 12.664 3.021 -16.531 1 94 48 VAL B C 1
ATOM 1798 O O . VAL B 1 48 ? 11.727 2.236 -16.641 1 94 48 VAL B O 1
ATOM 1801 N N . LYS B 1 49 ? 13.781 2.684 -15.977 1 95.75 49 LYS B N 1
ATOM 1802 C CA . LYS B 1 49 ? 13.977 1.354 -15.398 1 95.75 49 LYS B CA 1
ATOM 1803 C C . LYS B 1 49 ? 12.883 1.034 -14.383 1 95.75 49 LYS B C 1
ATOM 1805 O O . LYS B 1 49 ? 12.586 1.847 -13.508 1 95.75 49 LYS B O 1
ATOM 1810 N N . ILE B 1 50 ? 12.312 -0.167 -14.484 1 96.69 50 ILE B N 1
ATOM 1811 C CA . ILE B 1 50 ? 11.297 -0.614 -13.547 1 96.69 50 ILE B CA 1
ATOM 1812 C C . ILE B 1 50 ? 11.961 -1.35 -12.383 1 96.69 50 ILE B C 1
ATOM 1814 O O . ILE B 1 50 ? 12.422 -2.48 -12.539 1 96.69 50 ILE B O 1
ATOM 1818 N N . THR B 1 51 ? 12.016 -0.69 -11.281 1 92.88 51 THR B N 1
ATOM 1819 C CA . THR B 1 51 ? 12.578 -1.3 -10.078 1 92.88 51 THR B CA 1
ATOM 1820 C C . THR B 1 51 ? 11.57 -2.254 -9.445 1 92.88 51 THR B C 1
ATOM 1822 O O . THR B 1 51 ? 10.391 -2.256 -9.805 1 92.88 51 THR B O 1
ATOM 1825 N N . GLU B 1 52 ? 12.039 -3.027 -8.562 1 92.44 52 GLU B N 1
ATOM 1826 C CA . GLU B 1 52 ? 11.172 -3.926 -7.801 1 92.44 52 GLU B CA 1
ATOM 1827 C C . GLU B 1 52 ? 10.078 -3.152 -7.074 1 92.44 52 GLU B C 1
ATOM 1829 O O . GLU B 1 52 ? 8.922 -3.582 -7.043 1 92.44 52 GLU B O 1
ATOM 1834 N N . VAL B 1 53 ? 10.414 -1.998 -6.527 1 91.44 53 VAL B N 1
ATOM 1835 C CA . VAL B 1 53 ? 9.469 -1.154 -5.805 1 91.44 53 VAL B CA 1
ATOM 1836 C C . VAL B 1 53 ? 8.375 -0.675 -6.758 1 91.44 53 VAL B C 1
ATOM 1838 O O . VAL B 1 53 ? 7.188 -0.708 -6.422 1 91.44 53 VAL B O 1
ATOM 1841 N N . ALA B 1 54 ? 8.766 -0.24 -7.918 1 94.38 54 ALA B N 1
ATOM 1842 C CA . ALA B 1 54 ? 7.801 0.224 -8.906 1 94.38 54 ALA B CA 1
ATOM 1843 C C . ALA B 1 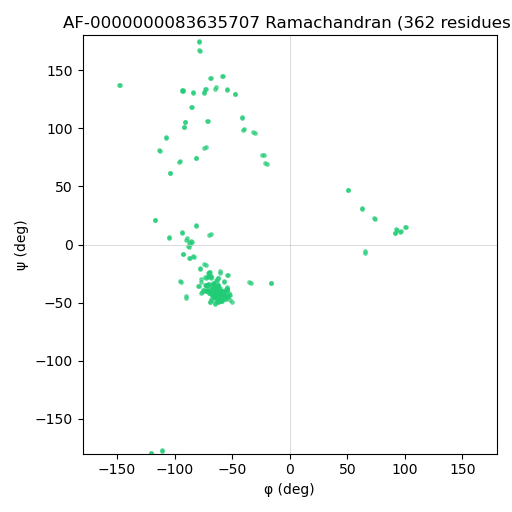54 ? 6.887 -0.911 -9.352 1 94.38 54 ALA B C 1
ATOM 1845 O O . ALA B 1 54 ? 5.668 -0.733 -9.453 1 94.38 54 ALA B O 1
ATOM 1846 N N . MET B 1 55 ? 7.461 -2.049 -9.602 1 96.38 55 MET B N 1
ATOM 1847 C CA . MET B 1 55 ? 6.688 -3.197 -10.062 1 96.38 55 MET B CA 1
ATOM 1848 C C . MET B 1 55 ? 5.664 -3.623 -9.023 1 96.38 55 MET B C 1
ATOM 1850 O O . MET B 1 55 ? 4.48 -3.781 -9.328 1 96.38 55 MET B O 1
ATOM 1854 N N . VAL B 1 56 ? 6.086 -3.746 -7.797 1 95 56 VAL B N 1
ATOM 1855 C CA . VAL B 1 56 ? 5.191 -4.164 -6.727 1 95 56 VAL B CA 1
ATOM 1856 C C . VAL B 1 56 ? 4.09 -3.125 -6.531 1 95 56 VAL B C 1
ATOM 1858 O O . VAL B 1 56 ? 2.926 -3.475 -6.316 1 95 56 VAL B O 1
ATOM 1861 N N . GLY B 1 57 ? 4.48 -1.881 -6.566 1 96.12 57 GLY B N 1
ATOM 1862 C CA . GLY B 1 57 ? 3.477 -0.832 -6.496 1 96.12 57 GLY B CA 1
ATOM 1863 C C . GLY B 1 57 ? 2.426 -0.938 -7.586 1 96.12 57 GLY B C 1
ATOM 1864 O O . GLY B 1 57 ? 1.23 -0.794 -7.32 1 96.12 57 GLY B O 1
ATOM 1865 N N . ALA B 1 58 ? 2.828 -1.188 -8.82 1 97.81 58 ALA B N 1
ATOM 1866 C CA . ALA B 1 58 ? 1.906 -1.335 -9.945 1 97.81 58 ALA B CA 1
ATOM 1867 C C . ALA B 1 58 ? 1.012 -2.557 -9.758 1 97.81 58 ALA B C 1
ATOM 1869 O O . ALA B 1 58 ? -0.193 -2.496 -10.023 1 97.81 58 ALA B O 1
ATOM 1870 N N . ILE B 1 59 ? 1.588 -3.615 -9.312 1 98.06 59 ILE B N 1
ATOM 1871 C CA . ILE B 1 59 ? 0.851 -4.848 -9.055 1 98.06 59 ILE B CA 1
ATOM 1872 C C . ILE B 1 59 ? -0.217 -4.605 -7.996 1 98.06 59 ILE B C 1
ATOM 1874 O O . ILE B 1 59 ? -1.372 -5.004 -8.164 1 98.06 59 ILE B O 1
ATOM 1878 N N . SER B 1 60 ? 0.16 -3.965 -6.969 1 97.19 60 SER B N 1
ATOM 1879 C CA . SER B 1 60 ? -0.765 -3.658 -5.883 1 97.19 60 SER B CA 1
ATOM 1880 C C . SER B 1 60 ? -1.907 -2.77 -6.363 1 97.19 60 SER B C 1
ATOM 1882 O O . SER B 1 60 ? -3.066 -2.998 -6.012 1 97.19 60 SER B O 1
ATOM 1884 N N . ALA B 1 61 ? -1.538 -1.756 -7.129 1 96.44 61 ALA B N 1
ATOM 1885 C CA . ALA B 1 61 ? -2.568 -0.877 -7.676 1 96.44 61 ALA B CA 1
ATOM 1886 C C . ALA B 1 61 ? -3.52 -1.648 -8.586 1 96.44 61 ALA B C 1
ATOM 1888 O O . ALA B 1 61 ? -4.734 -1.446 -8.539 1 96.44 61 ALA B O 1
ATOM 1889 N N . CYS B 1 62 ? -2.992 -2.5 -9.375 1 97.88 62 CYS B N 1
ATOM 1890 C CA . CYS B 1 62 ? -3.773 -3.348 -10.266 1 97.88 62 CYS B CA 1
ATOM 1891 C C . CYS B 1 62 ? -4.727 -4.234 -9.477 1 97.88 62 CYS B C 1
ATOM 1893 O O . CYS B 1 62 ? -5.898 -4.375 -9.836 1 97.88 62 CYS B O 1
ATOM 1895 N N . ALA B 1 63 ? -4.277 -4.828 -8.398 1 97.19 63 ALA B N 1
ATOM 1896 C CA . ALA B 1 63 ? -5.102 -5.672 -7.539 1 97.19 63 ALA B CA 1
ATOM 1897 C C . ALA B 1 63 ? -6.254 -4.875 -6.93 1 97.19 63 ALA B C 1
ATOM 1899 O O . ALA B 1 63 ? -7.387 -5.355 -6.875 1 97.19 63 ALA B O 1
ATOM 1900 N N . GLN B 1 64 ? -5.984 -3.666 -6.512 1 94.69 64 GLN B N 1
ATOM 1901 C CA . GLN B 1 64 ? -7 -2.807 -5.914 1 94.69 64 GLN B CA 1
ATOM 1902 C C . GLN B 1 64 ? -8.117 -2.508 -6.906 1 94.69 64 GLN B C 1
ATOM 1904 O O . GLN B 1 64 ? -9.289 -2.447 -6.531 1 94.69 64 GLN B O 1
ATOM 1909 N N . LEU B 1 65 ? -7.734 -2.381 -8.188 1 95.06 65 LEU B N 1
ATOM 1910 C CA . LEU B 1 65 ? -8.703 -2.004 -9.219 1 95.06 65 LEU B CA 1
ATOM 1911 C C . LEU B 1 65 ? -9.305 -3.242 -9.875 1 95.06 65 LEU B C 1
ATOM 1913 O O . LEU B 1 65 ? -10.258 -3.135 -10.648 1 95.06 65 LEU B O 1
ATOM 1917 N N . ARG B 1 66 ? -8.758 -4.332 -9.531 1 97.44 66 ARG B N 1
ATOM 1918 C CA . ARG B 1 66 ? -9.148 -5.578 -10.188 1 97.44 66 ARG B CA 1
ATOM 1919 C C . ARG B 1 66 ? -9.102 -5.441 -11.703 1 97.44 66 ARG B C 1
ATOM 1921 O O . ARG B 1 66 ? -10.055 -5.809 -12.398 1 97.44 66 ARG B O 1
ATOM 1928 N N . ASP B 1 67 ? -8.031 -4.887 -12.219 1 97.81 67 ASP B N 1
ATOM 1929 C CA . ASP B 1 67 ? -7.848 -4.566 -13.633 1 97.81 67 ASP B CA 1
ATOM 1930 C C . ASP B 1 67 ? -7.18 -5.723 -14.375 1 97.81 67 ASP B C 1
ATOM 1932 O O . ASP B 1 67 ? -5.953 -5.801 -14.438 1 97.81 67 ASP B O 1
ATOM 1936 N N . ILE B 1 68 ? -7.906 -6.523 -15.094 1 97.5 68 ILE B N 1
ATOM 1937 C CA . ILE B 1 68 ? -7.434 -7.742 -15.742 1 97.5 68 ILE B CA 1
ATOM 1938 C C . ILE B 1 68 ? -6.477 -7.383 -16.875 1 97.5 68 ILE B C 1
ATOM 1940 O O . ILE B 1 68 ? -5.461 -8.055 -17.078 1 97.5 68 ILE B O 1
ATOM 1944 N N . ARG B 1 69 ? -6.863 -6.34 -17.578 1 97.75 69 ARG B N 1
ATOM 1945 C CA . ARG B 1 69 ? -5.984 -5.922 -18.656 1 97.75 69 ARG B CA 1
ATOM 1946 C C . ARG B 1 69 ? -4.602 -5.555 -18.141 1 97.75 69 ARG B C 1
ATOM 1948 O O . ARG B 1 69 ? -3.586 -5.984 -18.688 1 97.75 69 ARG B O 1
ATOM 1955 N N . MET B 1 70 ? -4.578 -4.742 -17.078 1 98.06 70 MET B N 1
ATOM 1956 C CA . MET B 1 70 ? -3.303 -4.352 -16.484 1 98.06 70 MET B CA 1
ATOM 1957 C C . MET B 1 70 ? -2.582 -5.562 -15.906 1 98.06 70 MET B C 1
ATOM 1959 O O . MET B 1 70 ? -1.354 -5.656 -15.977 1 98.06 70 MET B O 1
ATOM 1963 N N . SER B 1 71 ? -3.344 -6.461 -15.305 1 98.5 71 SER B N 1
ATOM 1964 C CA . SER B 1 71 ? -2.764 -7.695 -14.789 1 98.5 71 SER B CA 1
ATOM 1965 C C . SER B 1 71 ? -1.988 -8.43 -15.883 1 98.5 71 SER B C 1
ATOM 1967 O O . SER B 1 71 ? -0.858 -8.875 -15.656 1 98.5 71 SER B O 1
ATOM 1969 N N . ASN B 1 72 ? -2.576 -8.508 -17.016 1 98.06 72 ASN B N 1
ATOM 1970 C CA . ASN B 1 72 ? 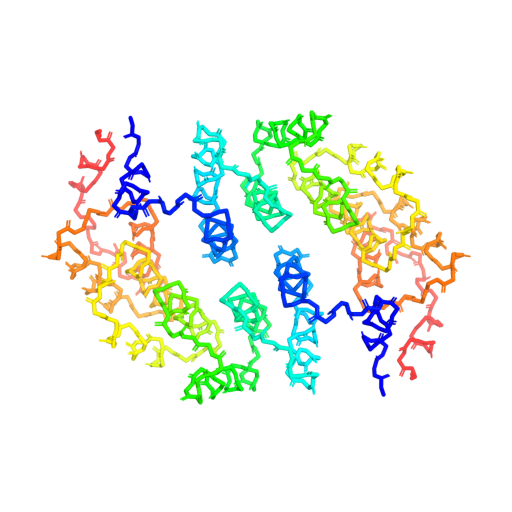-1.923 -9.156 -18.156 1 98.06 72 ASN B CA 1
ATOM 1971 C C . ASN B 1 72 ? -0.68 -8.398 -18.594 1 98.06 72 ASN B C 1
ATOM 1973 O O . ASN B 1 72 ? 0.351 -9 -18.891 1 98.06 72 ASN B O 1
ATOM 1977 N N . SER B 1 73 ? -0.808 -7.141 -18.672 1 98.19 73 SER B N 1
ATOM 1978 C CA . SER B 1 73 ? 0.315 -6.305 -19.078 1 98.19 73 SER B CA 1
ATOM 1979 C C . SER B 1 73 ? 1.501 -6.465 -18.141 1 98.19 73 SER B C 1
ATOM 1981 O O . SER B 1 73 ? 2.641 -6.617 -18.578 1 98.19 73 SER B O 1
ATOM 1983 N N . LEU B 1 74 ? 1.248 -6.492 -16.859 1 98.56 74 LEU B N 1
ATOM 1984 C CA . LEU B 1 74 ? 2.303 -6.637 -15.859 1 98.56 74 LEU B CA 1
ATOM 1985 C C . LEU B 1 74 ? 2.945 -8.016 -15.938 1 98.56 74 LEU B C 1
ATOM 1987 O O . LEU B 1 74 ? 4.168 -8.141 -15.844 1 98.56 74 LEU B O 1
ATOM 1991 N N . THR B 1 75 ? 2.102 -9 -16.094 1 98.19 75 THR B N 1
ATOM 1992 C CA . THR B 1 75 ? 2.602 -10.359 -16.25 1 98.19 75 THR B CA 1
ATOM 1993 C C . THR B 1 75 ? 3.529 -10.469 -17.453 1 98.19 75 THR B C 1
ATOM 1995 O O . THR B 1 75 ? 4.617 -11.047 -17.359 1 98.19 75 THR B O 1
ATOM 1998 N N . CYS B 1 76 ? 3.104 -9.883 -18.547 1 97.94 76 CYS B N 1
ATOM 1999 C CA . CYS B 1 76 ? 3.92 -9.891 -19.75 1 97.94 76 CYS B CA 1
ATOM 2000 C C . CYS B 1 76 ? 5.238 -9.164 -19.531 1 97.94 76 CYS B C 1
ATOM 2002 O O . CYS B 1 76 ? 6.297 -9.641 -19.938 1 97.94 76 CYS B O 1
ATOM 2004 N N . ASP B 1 77 ? 5.215 -8.062 -18.875 1 97.88 77 ASP B N 1
ATOM 2005 C CA . ASP B 1 77 ? 6.422 -7.285 -18.594 1 97.88 77 ASP B CA 1
ATOM 2006 C C . ASP B 1 77 ? 7.43 -8.094 -17.797 1 97.88 77 ASP B C 1
ATOM 2008 O O . ASP B 1 77 ? 8.633 -8.031 -18.047 1 97.88 77 ASP B O 1
ATOM 2012 N N . ILE B 1 78 ? 6.949 -8.836 -16.844 1 97.56 78 ILE B N 1
ATOM 2013 C CA . ILE B 1 78 ? 7.82 -9.648 -16 1 97.56 78 ILE B CA 1
ATOM 2014 C C . ILE B 1 78 ? 8.398 -10.805 -16.828 1 97.56 78 ILE B C 1
ATOM 2016 O O . ILE B 1 78 ? 9.594 -11.094 -16.734 1 97.56 78 ILE B O 1
ATOM 2020 N N . GLU B 1 79 ? 7.562 -11.383 -17.625 1 96.69 79 GLU B N 1
ATOM 2021 C CA . GLU B 1 79 ? 8.008 -12.477 -18.484 1 96.69 79 GLU B CA 1
ATOM 2022 C C . GLU B 1 79 ? 9.055 -12 -19.484 1 96.69 79 GLU B C 1
ATOM 2024 O O . GLU B 1 79 ? 9.969 -12.742 -19.844 1 96.69 79 GLU B O 1
ATOM 2029 N N . GLU B 1 80 ? 8.977 -10.781 -19.891 1 96.88 80 GLU B N 1
ATOM 2030 C CA . GLU B 1 80 ? 9.898 -10.211 -20.875 1 96.88 80 GLU B CA 1
ATOM 2031 C C . GLU B 1 80 ? 11.188 -9.742 -20.203 1 96.88 80 GLU B C 1
ATOM 2033 O O . GLU B 1 80 ? 12.133 -9.328 -20.875 1 96.88 80 GLU B O 1
ATOM 2038 N N . GLY B 1 81 ? 11.211 -9.695 -18.859 1 96.25 81 GLY B N 1
ATOM 2039 C CA . GLY B 1 81 ? 12.453 -9.422 -18.156 1 96.25 81 GLY B CA 1
ATOM 2040 C C . GLY B 1 81 ? 12.562 -7.984 -17.688 1 96.25 81 GLY B C 1
ATOM 2041 O O . GLY B 1 81 ? 13.641 -7.539 -17.281 1 96.25 81 GLY B O 1
ATOM 2042 N N . PHE B 1 82 ? 11.492 -7.195 -17.656 1 95.19 82 PHE B N 1
ATOM 2043 C CA . PHE B 1 82 ? 11.523 -5.809 -17.203 1 95.19 82 PHE B CA 1
ATOM 2044 C C . PHE B 1 82 ? 11.727 -5.734 -15.703 1 95.19 82 PHE B C 1
ATOM 2046 O O . PHE B 1 82 ? 12.195 -4.715 -15.188 1 95.19 82 PHE B O 1
ATOM 2053 N N . CYS B 1 83 ? 11.367 -6.762 -15.008 1 94.5 83 CYS B N 1
ATOM 2054 C CA . CYS B 1 83 ? 11.555 -6.883 -13.562 1 94.5 83 CYS B CA 1
ATOM 2055 C C . CYS B 1 83 ? 11.797 -8.336 -13.172 1 94.5 83 CYS B C 1
ATOM 2057 O O . CYS B 1 83 ? 11.141 -9.242 -13.695 1 94.5 83 CYS B O 1
ATOM 2059 N N . GLN B 1 84 ? 12.766 -8.523 -12.273 1 92.25 84 GLN B N 1
ATOM 2060 C CA . GLN B 1 84 ? 13.039 -9.875 -11.805 1 92.25 84 GLN B CA 1
ATOM 2061 C C . GLN B 1 84 ? 11.898 -10.406 -10.945 1 92.25 84 GLN B C 1
ATOM 2063 O O . GLN B 1 84 ? 11.32 -9.664 -10.148 1 92.25 84 GLN B O 1
ATOM 2068 N N . ARG B 1 85 ? 11.688 -11.672 -11.133 1 92 85 ARG B N 1
ATOM 2069 C CA . ARG B 1 85 ? 10.688 -12.367 -10.336 1 92 85 ARG B CA 1
ATOM 2070 C C . ARG B 1 85 ? 11.242 -12.75 -8.969 1 92 85 ARG B C 1
ATOM 2072 O O . ARG B 1 85 ? 11.508 -13.93 -8.711 1 92 85 ARG B O 1
ATOM 2079 N N . THR B 1 86 ? 11.383 -11.828 -8.109 1 89 86 THR B N 1
ATOM 2080 C CA . THR B 1 86 ? 11.844 -12.078 -6.746 1 89 86 THR B CA 1
ATOM 2081 C C . THR B 1 86 ? 10.703 -12.617 -5.883 1 89 86 THR B C 1
ATOM 2083 O O . THR B 1 86 ? 9.555 -12.664 -6.32 1 89 86 THR B O 1
ATOM 2086 N N . HIS B 1 87 ? 11.055 -12.984 -4.688 1 87.5 87 HIS B N 1
ATOM 2087 C CA . HIS B 1 87 ? 10.062 -13.492 -3.746 1 87.5 87 HIS B CA 1
ATOM 2088 C C . HIS B 1 87 ? 8.969 -12.461 -3.484 1 87.5 87 HIS B C 1
ATOM 2090 O O . HIS B 1 87 ? 7.781 -12.805 -3.447 1 87.5 87 HIS B O 1
ATOM 2096 N N . ILE B 1 88 ? 9.336 -11.266 -3.32 1 87.62 88 ILE B N 1
ATOM 2097 C CA . ILE B 1 88 ? 8.414 -10.172 -3.023 1 87.62 88 ILE B CA 1
ATOM 2098 C C . ILE B 1 88 ? 7.488 -9.945 -4.219 1 87.62 88 ILE B C 1
ATOM 2100 O O . ILE B 1 88 ? 6.281 -9.75 -4.051 1 87.62 88 ILE B O 1
ATOM 2104 N N . VAL B 1 89 ? 8.023 -9.992 -5.434 1 92.69 89 VAL B N 1
ATOM 2105 C CA . VAL B 1 89 ? 7.238 -9.805 -6.648 1 92.69 89 VAL B CA 1
ATOM 2106 C C . VAL B 1 89 ? 6.262 -10.969 -6.82 1 92.69 89 VAL B C 1
ATOM 2108 O O . VAL B 1 89 ? 5.082 -10.758 -7.109 1 92.69 89 VAL B O 1
ATOM 2111 N N . SER B 1 90 ? 6.715 -12.148 -6.57 1 94.56 90 SER B N 1
ATOM 2112 C CA . SER B 1 90 ? 5.879 -13.336 -6.715 1 94.56 90 SER B CA 1
ATOM 2113 C C . SER B 1 90 ? 4.719 -13.312 -5.727 1 94.56 90 SER B C 1
ATOM 2115 O O . SER B 1 90 ? 3.59 -13.664 -6.078 1 94.56 90 SER B O 1
ATOM 2117 N N . ASN B 1 91 ? 4.965 -12.945 -4.512 1 92.94 91 ASN B N 1
ATOM 2118 C CA . ASN B 1 91 ? 3.889 -12.812 -3.531 1 92.94 91 ASN B CA 1
ATOM 2119 C C . ASN B 1 91 ? 2.855 -11.781 -3.969 1 92.94 91 ASN B C 1
ATOM 2121 O O . ASN B 1 91 ? 1.65 -12.008 -3.84 1 92.94 91 ASN B O 1
ATOM 2125 N N . ALA B 1 92 ? 3.328 -10.672 -4.457 1 95.31 92 ALA B N 1
ATOM 2126 C CA . ALA B 1 92 ? 2.422 -9.641 -4.953 1 95.31 92 ALA B CA 1
ATOM 2127 C C . ALA B 1 92 ? 1.593 -10.156 -6.125 1 95.31 92 ALA B C 1
ATOM 2129 O O . ALA B 1 92 ? 0.405 -9.844 -6.238 1 95.31 92 ALA B O 1
ATOM 2130 N N . LEU B 1 93 ? 2.205 -10.977 -6.965 1 97.25 93 LEU B N 1
ATOM 2131 C CA . LEU B 1 93 ? 1.506 -11.555 -8.109 1 97.25 93 LEU B CA 1
ATOM 2132 C C . LEU B 1 93 ? 0.397 -12.5 -7.641 1 97.25 93 LEU B C 1
ATOM 2134 O O . LEU B 1 93 ? -0.711 -12.469 -8.18 1 97.25 93 LEU B O 1
ATOM 2138 N N . ILE B 1 94 ? 0.686 -13.312 -6.668 1 97.62 94 ILE B N 1
ATOM 2139 C CA . ILE B 1 94 ? -0.327 -14.211 -6.129 1 97.62 94 ILE B CA 1
ATOM 2140 C C . ILE B 1 94 ? -1.544 -13.406 -5.676 1 97.62 94 ILE B C 1
ATOM 2142 O O . ILE B 1 94 ? -2.68 -13.742 -6.02 1 97.62 94 ILE B O 1
ATOM 2146 N N . HIS B 1 95 ? -1.272 -12.328 -4.941 1 96.44 95 HIS B N 1
ATOM 2147 C CA . HIS B 1 95 ? -2.34 -11.461 -4.469 1 96.44 95 HIS B CA 1
ATOM 2148 C C . HIS B 1 95 ? -3.105 -10.836 -5.633 1 96.44 95 HIS B C 1
ATOM 2150 O O . HIS B 1 95 ? -4.336 -10.805 -5.625 1 96.44 95 HIS B O 1
ATOM 2156 N N . MET B 1 96 ? -2.438 -10.422 -6.586 1 97.25 96 MET B N 1
ATOM 2157 C CA . MET B 1 96 ? -3.074 -9.75 -7.715 1 97.25 96 MET B CA 1
ATOM 2158 C C . MET B 1 96 ? -3.934 -10.727 -8.516 1 97.25 96 MET B C 1
ATOM 2160 O O . MET B 1 96 ? -5.078 -10.422 -8.852 1 97.25 96 MET B O 1
ATOM 2164 N N . TYR B 1 97 ? -3.379 -11.867 -8.812 1 98.44 97 TYR B N 1
ATOM 2165 C CA . TYR B 1 97 ? -4.137 -12.859 -9.562 1 98.44 97 TYR B CA 1
ATOM 2166 C C . TYR B 1 97 ? -5.426 -13.227 -8.844 1 98.44 97 TYR B C 1
ATOM 2168 O O . TYR B 1 97 ? -6.488 -13.32 -9.461 1 98.44 97 TYR B O 1
ATOM 2176 N N . SER B 1 98 ? -5.309 -13.367 -7.559 1 97.81 98 SER B N 1
ATOM 2177 C CA . SER B 1 98 ? -6.484 -13.703 -6.762 1 97.81 98 SER B CA 1
ATOM 2178 C C . SER B 1 98 ? -7.535 -12.594 -6.844 1 97.81 98 SER B C 1
ATOM 2180 O O . SER B 1 98 ? -8.703 -12.867 -7.125 1 97.81 98 SER B O 1
ATOM 2182 N N . LYS B 1 99 ? -7.125 -11.414 -6.652 1 96.81 99 LYS B N 1
ATOM 2183 C CA . LYS B 1 99 ? -8.047 -10.281 -6.648 1 96.81 99 LYS B CA 1
ATOM 2184 C C . LYS B 1 99 ? -8.664 -10.07 -8.023 1 96.81 99 LYS B C 1
ATOM 2186 O O . LYS B 1 99 ? -9.812 -9.641 -8.141 1 96.81 99 LYS B O 1
ATOM 2191 N N . CYS B 1 100 ? -7.867 -10.375 -9.023 1 97.69 100 CYS B N 1
ATOM 2192 C CA . CYS B 1 100 ? -8.359 -10.203 -10.383 1 97.69 100 CYS B CA 1
ATOM 2193 C C . CYS B 1 100 ? -9.141 -11.43 -10.844 1 97.69 100 CYS B C 1
ATOM 2195 O O . CYS B 1 100 ? -9.5 -11.539 -12.016 1 97.69 100 CYS B O 1
ATOM 2197 N N . GLY B 1 101 ? -9.305 -12.422 -9.961 1 97 101 GLY B N 1
ATOM 2198 C CA . GLY B 1 101 ? -10.234 -13.516 -10.203 1 97 101 GLY B CA 1
ATOM 2199 C C . GLY B 1 101 ? -9.578 -14.711 -10.859 1 97 101 GLY B C 1
ATOM 2200 O O . GLY B 1 101 ? -10.258 -15.594 -11.391 1 97 101 GLY B O 1
ATOM 2201 N N . ASN B 1 102 ? -8.336 -14.727 -10.898 1 98.12 102 ASN B N 1
ATOM 2202 C CA . ASN B 1 102 ? -7.648 -15.836 -11.555 1 98.12 102 ASN B CA 1
ATOM 2203 C C . ASN B 1 102 ? -6.871 -16.688 -10.547 1 98.12 102 ASN B C 1
ATOM 2205 O O . ASN B 1 102 ? -5.641 -16.609 -10.492 1 98.12 102 ASN B O 1
ATOM 2209 N N . ILE B 1 103 ? -7.547 -17.547 -9.891 1 98.19 103 ILE B N 1
ATOM 2210 C CA . ILE B 1 103 ? -6.988 -18.375 -8.82 1 98.19 103 ILE B CA 1
ATOM 2211 C C . ILE B 1 103 ? -6.004 -19.375 -9.414 1 9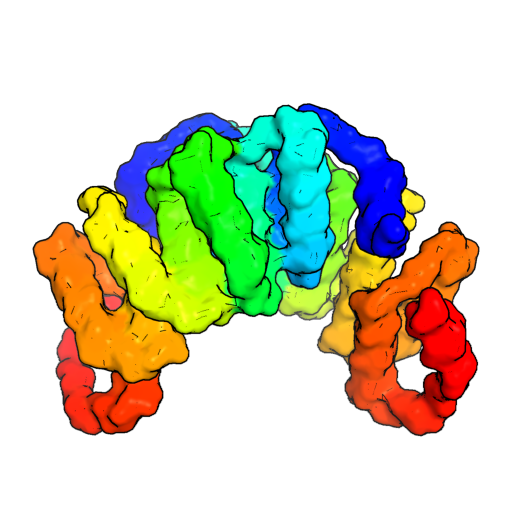8.19 103 ILE B C 1
ATOM 2213 O O . ILE B 1 103 ? -5.027 -19.75 -8.766 1 98.19 103 ILE B O 1
ATOM 2217 N N . ASP B 1 104 ? -6.211 -19.734 -10.641 1 97.94 104 ASP B N 1
ATOM 2218 C CA . ASP B 1 104 ? -5.312 -20.703 -11.266 1 97.94 104 ASP B CA 1
ATOM 2219 C C . ASP B 1 104 ? -3.941 -20.078 -11.531 1 97.94 104 ASP B C 1
ATOM 2221 O O . ASP B 1 104 ? -2.916 -20.734 -11.344 1 97.94 104 ASP B O 1
ATOM 2225 N N . LEU B 1 105 ? -3.965 -18.859 -11.945 1 98.12 105 LEU B N 1
ATOM 2226 C CA . LEU B 1 105 ? -2.688 -18.172 -12.125 1 98.12 105 LEU B CA 1
ATOM 2227 C C . LEU B 1 105 ? -1.993 -17.953 -10.781 1 98.12 105 LEU B C 1
ATOM 2229 O O . LEU B 1 105 ? -0.765 -18.031 -10.695 1 98.12 105 LEU B O 1
ATOM 2233 N N . ALA B 1 106 ? -2.725 -17.656 -9.727 1 98.44 106 ALA B N 1
ATOM 2234 C CA . ALA B 1 106 ? -2.152 -17.547 -8.391 1 98.44 106 ALA B CA 1
ATO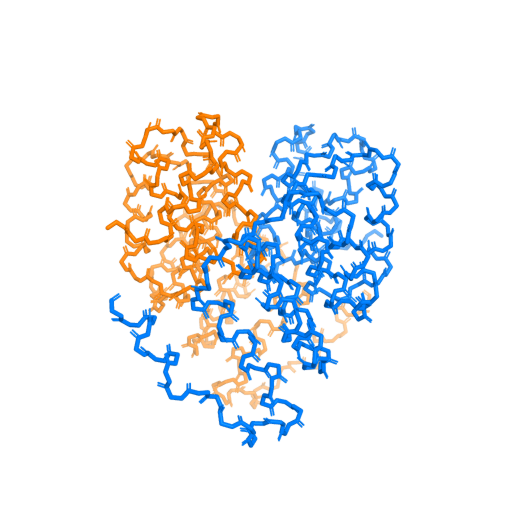M 2235 C C . ALA B 1 106 ? -1.499 -18.859 -7.961 1 98.44 106 ALA B C 1
ATOM 2237 O O . ALA B 1 106 ? -0.371 -18.875 -7.465 1 98.44 106 ALA B O 1
ATOM 2238 N N . ARG B 1 107 ? -2.201 -19.938 -8.25 1 98.25 107 ARG B N 1
ATOM 2239 C CA . ARG B 1 107 ? -1.688 -21.25 -7.926 1 98.25 107 ARG B CA 1
ATOM 2240 C C . ARG B 1 107 ? -0.413 -21.562 -8.711 1 98.25 107 ARG B C 1
ATOM 2242 O O . ARG B 1 107 ? 0.534 -22.125 -8.164 1 98.25 107 ARG B O 1
ATOM 2249 N N . ARG B 1 108 ? -0.42 -21.234 -9.914 1 97.94 108 ARG B N 1
ATOM 2250 C CA . ARG B 1 108 ? 0.758 -21.469 -10.742 1 97.94 108 ARG B CA 1
ATOM 2251 C C . ARG B 1 108 ? 1.953 -20.672 -10.234 1 97.94 108 ARG B C 1
ATOM 2253 O O . ARG B 1 108 ? 3.066 -21.188 -10.156 1 97.94 108 ARG B O 1
ATOM 2260 N N . GLU B 1 109 ? 1.729 -19.391 -9.922 1 98.06 109 GLU B N 1
ATOM 2261 C CA . GLU B 1 109 ? 2.799 -18.547 -9.375 1 98.06 109 GLU B CA 1
ATOM 2262 C C . GLU B 1 109 ? 3.373 -19.172 -8.102 1 98.06 109 GLU B C 1
ATOM 2264 O O . GLU B 1 109 ? 4.594 -19.234 -7.934 1 98.06 109 GLU B O 1
ATOM 2269 N N . PHE B 1 110 ? 2.541 -19.641 -7.227 1 98 110 PHE B N 1
ATOM 2270 C CA . PHE B 1 110 ? 2.945 -20.281 -5.98 1 98 110 PHE B CA 1
ATOM 2271 C C . PHE B 1 110 ? 3.777 -21.531 -6.266 1 98 110 PHE B C 1
ATOM 2273 O O . PHE B 1 110 ? 4.789 -21.781 -5.605 1 98 110 PHE B O 1
ATOM 2280 N N . SER B 1 111 ? 3.355 -22.25 -7.258 1 96.94 111 SER B N 1
ATOM 2281 C CA . SER B 1 111 ? 3.98 -23.531 -7.535 1 96.94 111 SER B CA 1
ATOM 2282 C C . SER B 1 111 ? 5.387 -23.359 -8.094 1 96.94 111 SER B C 1
ATOM 2284 O O . SER B 1 111 ? 6.254 -24.203 -7.891 1 96.94 111 SER B O 1
ATOM 2286 N N . ILE B 1 112 ? 5.656 -22.266 -8.75 1 95.31 112 ILE B N 1
ATOM 2287 C CA . ILE B 1 112 ? 6.953 -22.109 -9.391 1 95.31 112 ILE B CA 1
ATOM 2288 C C . ILE B 1 112 ? 7.953 -21.516 -8.398 1 95.31 112 ILE B C 1
ATOM 2290 O O . ILE B 1 112 ? 9.164 -21.531 -8.648 1 95.31 112 ILE B O 1
ATOM 2294 N N . MET B 1 113 ? 7.438 -21.047 -7.27 1 94.69 113 MET B N 1
ATOM 2295 C CA . MET B 1 113 ? 8.344 -20.5 -6.254 1 94.69 113 MET B CA 1
ATOM 2296 C C . MET B 1 113 ? 9.078 -21.625 -5.535 1 94.69 113 MET B C 1
ATOM 2298 O O . MET B 1 113 ? 8.461 -22.594 -5.086 1 94.69 113 MET B O 1
ATOM 2302 N N . ARG B 1 114 ? 10.391 -21.5 -5.438 1 88.06 114 ARG B N 1
ATOM 2303 C CA . ARG B 1 114 ? 11.195 -22.562 -4.836 1 88.06 114 ARG B CA 1
ATOM 2304 C C . ARG B 1 114 ? 11.344 -22.344 -3.332 1 88.06 114 ARG B C 1
ATOM 2306 O O . ARG B 1 114 ? 11.305 -23.312 -2.561 1 88.06 114 ARG B O 1
ATOM 2313 N N . ASN B 1 115 ? 11.609 -21.203 -2.91 1 85.88 115 ASN B N 1
ATOM 2314 C CA . ASN B 1 115 ? 11.781 -20.891 -1.495 1 85.88 115 ASN B CA 1
ATOM 2315 C C . ASN B 1 115 ? 10.602 -20.094 -0.955 1 85.88 115 ASN B C 1
ATOM 2317 O O . ASN B 1 115 ? 10.641 -18.859 -0.933 1 85.88 115 ASN B O 1
ATOM 2321 N N . ARG B 1 116 ? 9.664 -20.953 -0.44 1 91.81 116 ARG B N 1
ATOM 2322 C CA . ARG B 1 116 ? 8.438 -20.328 0.059 1 91.81 116 ARG B CA 1
ATOM 2323 C C . ARG B 1 116 ? 8.539 -20.047 1.555 1 91.81 116 ARG B C 1
ATOM 2325 O O . ARG B 1 116 ? 9.023 -20.891 2.316 1 91.81 116 ARG B O 1
ATOM 2332 N N . ASP B 1 117 ? 8.18 -18.875 1.897 1 88.12 117 ASP B N 1
ATOM 2333 C CA . ASP B 1 117 ? 8.172 -18.5 3.309 1 88.12 117 ASP B CA 1
ATOM 2334 C C . ASP B 1 117 ? 6.746 -18.312 3.822 1 88.12 117 ASP B C 1
ATOM 2336 O O . ASP B 1 117 ? 5.781 -18.625 3.127 1 88.12 117 ASP B O 1
ATOM 2340 N N . LEU B 1 118 ? 6.664 -17.922 5.043 1 88.5 118 LEU B N 1
ATOM 2341 C CA . LEU B 1 118 ? 5.375 -17.766 5.711 1 88.5 118 LEU B CA 1
ATOM 2342 C C . LEU B 1 118 ? 4.48 -16.781 4.945 1 88.5 118 LEU B C 1
ATOM 2344 O O . LEU B 1 118 ? 3.264 -16.984 4.883 1 88.5 118 LEU B O 1
ATOM 2348 N N . TYR B 1 119 ? 4.984 -15.836 4.316 1 87.25 119 TYR B N 1
ATOM 2349 C CA . TYR B 1 119 ? 4.223 -14.828 3.584 1 87.25 119 TYR B CA 1
ATOM 2350 C C . TYR B 1 119 ? 3.652 -15.414 2.297 1 87.25 119 TYR B C 1
ATOM 2352 O O . TYR B 1 119 ? 2.521 -15.102 1.913 1 87.25 119 TYR B O 1
ATOM 2360 N N . THR B 1 120 ? 4.5 -16.219 1.709 1 93.12 120 THR B N 1
ATOM 2361 C CA . THR B 1 120 ? 4.051 -16.891 0.49 1 93.12 120 THR B CA 1
ATOM 2362 C C . THR B 1 120 ? 2.857 -17.797 0.776 1 93.12 120 THR B C 1
ATOM 2364 O O . THR B 1 120 ? 1.835 -17.719 0.09 1 93.12 120 THR B O 1
ATOM 2367 N N . TYR B 1 121 ? 3.043 -18.578 1.773 1 95.25 121 TYR B N 1
ATOM 2368 C CA . TYR B 1 121 ? 1.961 -19.484 2.148 1 95.25 121 TYR B CA 1
ATOM 2369 C C . TYR B 1 121 ? 0.725 -18.703 2.584 1 95.25 121 TYR B C 1
ATOM 2371 O O . TYR B 1 121 ? -0.399 -19.062 2.221 1 95.25 121 TYR B O 1
ATOM 2379 N N . SER B 1 122 ? 0.93 -17.656 3.355 1 93.12 122 SER B N 1
ATOM 2380 C CA . SER B 1 122 ? -0.18 -16.812 3.785 1 93.12 122 SER B CA 1
ATOM 2381 C C . SER B 1 122 ? -0.929 -16.234 2.588 1 93.12 122 SER B C 1
ATOM 2383 O O . SER B 1 122 ? -2.16 -16.188 2.582 1 93.12 122 SER B O 1
ATOM 2385 N N . ALA B 1 123 ? -0.19 -15.789 1.595 1 94.19 123 ALA B N 1
ATOM 2386 C CA . ALA B 1 123 ? -0.798 -15.219 0.395 1 94.19 123 ALA B CA 1
ATOM 2387 C C . ALA B 1 123 ? -1.651 -16.25 -0.332 1 94.19 123 ALA B C 1
ATOM 2389 O O . ALA B 1 123 ? -2.77 -15.953 -0.76 1 94.19 123 ALA B O 1
ATOM 2390 N N . MET B 1 124 ? -1.196 -17.438 -0.401 1 97.5 124 MET B N 1
ATOM 2391 C CA . MET B 1 124 ? -1.91 -18.469 -1.14 1 97.5 124 MET B CA 1
ATOM 2392 C C . MET B 1 124 ? -3.127 -18.953 -0.358 1 97.5 124 MET B C 1
ATOM 2394 O O . MET B 1 124 ? -4.184 -19.219 -0.94 1 97.5 124 MET B O 1
ATOM 2398 N N . ILE B 1 125 ? -2.957 -19.062 0.919 1 96.44 125 IL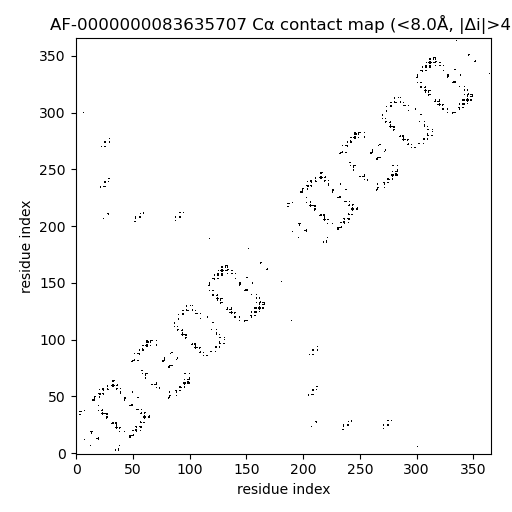E B N 1
ATOM 2399 C CA . ILE B 1 125 ? -4.086 -19.422 1.771 1 96.44 125 ILE B CA 1
ATOM 2400 C C . ILE B 1 125 ? -5.184 -18.375 1.643 1 96.44 125 ILE B C 1
ATOM 2402 O O . ILE B 1 125 ? -6.355 -18.703 1.454 1 96.44 125 ILE B O 1
ATOM 2406 N N . ALA B 1 126 ? -4.824 -17.156 1.719 1 95.19 126 ALA B N 1
ATOM 2407 C CA . ALA B 1 126 ? -5.785 -16.062 1.583 1 95.19 126 ALA B CA 1
ATOM 2408 C C . ALA B 1 126 ? -6.453 -16.094 0.21 1 95.19 126 ALA B C 1
ATOM 2410 O O . ALA B 1 126 ? -7.652 -15.844 0.092 1 95.19 126 ALA B O 1
ATOM 2411 N N . ALA B 1 127 ? -5.68 -16.375 -0.802 1 97.12 127 ALA B N 1
ATOM 2412 C CA . ALA B 1 127 ? -6.223 -16.453 -2.156 1 97.12 127 ALA B CA 1
ATOM 2413 C C . ALA B 1 127 ? -7.293 -17.531 -2.26 1 97.12 127 ALA B C 1
ATOM 2415 O O . ALA B 1 127 ? -8.391 -17.281 -2.768 1 97.12 127 ALA B O 1
ATOM 2416 N N . PHE B 1 128 ? -7.016 -18.625 -1.71 1 97.38 128 PHE B N 1
ATOM 2417 C CA . PHE B 1 128 ? -7.98 -19.719 -1.757 1 97.38 128 PHE B CA 1
ATOM 2418 C C . PHE B 1 128 ? -9.219 -19.391 -0.934 1 97.38 128 PHE B C 1
ATOM 2420 O O . PHE B 1 128 ? -10.344 -19.688 -1.343 1 97.38 128 PHE B O 1
ATOM 2427 N N . ALA B 1 129 ? -9 -18.797 0.209 1 95 129 ALA B N 1
ATOM 2428 C CA . ALA B 1 129 ? -10.125 -18.406 1.051 1 95 129 ALA B CA 1
ATOM 2429 C C . ALA B 1 129 ? -11.047 -17.438 0.311 1 95 129 ALA B C 1
ATOM 2431 O O . ALA B 1 129 ? -12.273 -17.594 0.334 1 95 129 ALA B O 1
ATOM 2432 N N . GLU B 1 130 ? -10.508 -16.547 -0.41 1 94.38 130 GLU B N 1
ATOM 2433 C CA . GLU B 1 130 ? -11.273 -15.547 -1.14 1 94.38 130 GLU B CA 1
ATOM 2434 C C . GLU B 1 130 ? -12.062 -16.172 -2.287 1 94.38 130 GLU B C 1
ATOM 2436 O O . GLU B 1 130 ? -13.094 -15.641 -2.707 1 94.38 130 GLU B O 1
ATOM 2441 N N . HIS B 1 131 ? -11.602 -17.297 -2.725 1 96.5 131 HIS B N 1
ATOM 2442 C CA . HIS B 1 131 ? -12.242 -17.953 -3.861 1 96.5 131 HIS B CA 1
ATOM 2443 C C . HIS B 1 131 ? -13.07 -19.141 -3.412 1 96.5 131 HIS B C 1
ATOM 2445 O O . HIS B 1 131 ? -13.484 -19.969 -4.238 1 96.5 131 HIS B O 1
ATOM 2451 N N . GLY B 1 132 ? -13.188 -19.328 -2.131 1 91.94 132 GLY B N 1
ATOM 2452 C CA . GLY B 1 132 ? -14.039 -20.359 -1.586 1 91.94 132 GLY B CA 1
ATOM 2453 C C . GLY B 1 132 ? -13.461 -21.766 -1.756 1 91.94 132 GLY B C 1
ATOM 2454 O O . GLY B 1 132 ? -14.203 -22.734 -1.826 1 91.94 132 GLY B O 1
ATOM 2455 N N . LYS B 1 133 ? -12.188 -21.766 -1.928 1 96.12 133 LYS B N 1
ATOM 2456 C CA . LYS B 1 133 ? -11.508 -23.047 -2.086 1 96.12 133 LYS B CA 1
ATOM 2457 C C . LYS B 1 133 ? -10.945 -23.547 -0.755 1 96.12 133 LYS B C 1
ATOM 2459 O O . LYS B 1 133 ? -9.727 -23.594 -0.569 1 96.12 133 LYS B O 1
ATOM 2464 N N . SER B 1 134 ? -11.844 -23.969 0.103 1 92.88 134 SER B N 1
ATOM 2465 C CA . SER B 1 134 ? -11.523 -24.297 1.489 1 92.88 134 SER B CA 1
ATOM 2466 C C . SER B 1 134 ? -10.539 -25.453 1.571 1 92.88 134 SER B C 1
ATOM 2468 O O . SER B 1 134 ? -9.562 -25.391 2.314 1 92.88 134 SER B O 1
ATOM 2470 N N . GLN B 1 135 ? -10.812 -26.453 0.751 1 94.94 135 GLN B N 1
ATOM 2471 C CA . GLN B 1 135 ? -9.938 -27.625 0.808 1 94.94 135 GLN B CA 1
ATOM 2472 C C . GLN B 1 135 ? -8.531 -27.281 0.336 1 94.94 135 GLN B C 1
ATOM 2474 O O . GLN B 1 135 ? -7.543 -27.734 0.921 1 94.94 135 GLN B O 1
ATOM 2479 N N . ASP B 1 136 ? -8.461 -26.516 -0.642 1 97.31 136 ASP B N 1
ATOM 2480 C CA . ASP B 1 136 ? -7.156 -26.078 -1.133 1 97.31 136 ASP B CA 1
ATOM 2481 C C . ASP B 1 136 ? -6.422 -25.25 -0.076 1 97.31 136 ASP B C 1
ATOM 2483 O O . ASP B 1 136 ? -5.215 -25.422 0.113 1 97.31 136 ASP B O 1
ATOM 2487 N N . ALA B 1 137 ? -7.141 -24.359 0.573 1 96.62 137 ALA B N 1
ATOM 2488 C CA . ALA B 1 137 ? -6.547 -23.562 1.639 1 96.62 137 ALA B CA 1
ATOM 2489 C C . ALA B 1 137 ? -6.004 -24.453 2.756 1 96.62 137 ALA B C 1
ATOM 2491 O O . ALA B 1 137 ? -4.895 -24.234 3.25 1 96.62 137 ALA B O 1
ATOM 2492 N N . ILE B 1 138 ? -6.777 -25.438 3.088 1 94.19 138 ILE B N 1
ATOM 2493 C CA . ILE B 1 138 ? -6.375 -26.375 4.137 1 94.19 138 ILE B CA 1
ATOM 2494 C C . ILE B 1 138 ? -5.125 -27.125 3.699 1 94.19 138 ILE B C 1
ATOM 2496 O O . ILE B 1 138 ? -4.176 -27.266 4.473 1 94.19 138 ILE B O 1
ATOM 2500 N N . ASP B 1 139 ? -5.117 -27.578 2.49 1 97 139 ASP B N 1
ATOM 2501 C CA . ASP B 1 139 ? -3.979 -28.312 1.961 1 97 139 ASP B CA 1
ATOM 2502 C C . ASP B 1 139 ? -2.707 -27.469 1.995 1 97 139 ASP B C 1
ATOM 2504 O O . ASP B 1 139 ? -1.635 -27.969 2.35 1 97 139 ASP B O 1
ATOM 2508 N N . ILE B 1 140 ? -2.787 -26.25 1.63 1 98.12 140 ILE B N 1
ATOM 2509 C CA . ILE B 1 140 ? -1.639 -25.344 1.62 1 98.12 140 ILE B CA 1
ATOM 2510 C C . ILE B 1 140 ? -1.169 -25.094 3.051 1 98.12 140 ILE B C 1
ATOM 2512 O O . ILE B 1 140 ? 0.034 -25.047 3.316 1 98.12 140 ILE B O 1
ATOM 2516 N N . PHE B 1 141 ? -2.092 -24.953 3.932 1 95.69 141 PHE B N 1
ATOM 2517 C CA . PHE B 1 141 ? -1.778 -24.75 5.34 1 95.69 141 PHE B CA 1
ATOM 2518 C C . PHE B 1 141 ? -1.019 -25.938 5.906 1 95.69 141 PHE B C 1
ATOM 2520 O O . PHE B 1 141 ? -0.026 -25.781 6.617 1 95.69 141 PHE B O 1
ATOM 2527 N N . LEU B 1 142 ? -1.493 -27.078 5.551 1 95.25 142 LEU B N 1
ATOM 2528 C CA . LEU B 1 142 ? -0.827 -28.281 6.008 1 95.25 142 LEU B CA 1
ATOM 2529 C C . LEU B 1 142 ? 0.554 -28.422 5.375 1 95.25 142 LEU B C 1
ATOM 2531 O O . LEU B 1 142 ? 1.518 -28.797 6.047 1 95.25 142 LEU B O 1
ATOM 2535 N N . LYS B 1 143 ? 0.646 -28.156 4.152 1 96.75 143 LYS B N 1
ATOM 2536 C CA . LYS B 1 143 ? 1.931 -28.172 3.461 1 96.75 143 LYS B CA 1
ATOM 2537 C C . LYS B 1 143 ? 2.926 -27.219 4.117 1 96.75 143 LYS B C 1
ATOM 2539 O O . LYS B 1 143 ? 4.105 -27.547 4.258 1 96.75 143 LYS B O 1
ATOM 2544 N N . MET B 1 144 ? 2.42 -25.984 4.457 1 96.06 144 MET B N 1
ATOM 2545 C CA . MET B 1 144 ? 3.236 -25 5.145 1 96.06 144 MET B CA 1
ATOM 2546 C C . MET B 1 144 ? 3.887 -25.594 6.387 1 96.06 144 MET B C 1
ATOM 2548 O O . MET B 1 144 ? 5.09 -25.438 6.602 1 96.06 144 MET B O 1
ATOM 2552 N N . GLN B 1 145 ? 3.16 -26.344 7.145 1 94.38 145 GLN B N 1
ATOM 2553 C CA . GLN B 1 145 ? 3.65 -26.969 8.375 1 94.38 145 GLN B CA 1
ATOM 2554 C C . GLN B 1 145 ? 4.625 -28.094 8.062 1 94.38 145 GLN B C 1
ATOM 2556 O O . GLN B 1 145 ? 5.625 -28.266 8.766 1 94.38 145 GLN B O 1
ATOM 2561 N N . GLN B 1 146 ? 4.316 -28.812 7.051 1 95.12 146 GLN B N 1
ATOM 2562 C CA . GLN B 1 146 ? 5.188 -29.906 6.641 1 95.12 146 GLN B CA 1
ATOM 2563 C C . GLN B 1 146 ? 6.562 -29.391 6.234 1 95.12 146 GLN B C 1
ATOM 2565 O O . GLN B 1 146 ? 7.566 -30.094 6.398 1 95.12 146 GLN B O 1
ATOM 2570 N N . GLU B 1 147 ? 6.609 -28.203 5.758 1 94.31 147 GLU B N 1
ATOM 2571 C CA . GLU B 1 147 ? 7.867 -27.609 5.336 1 94.31 147 GLU B CA 1
ATOM 2572 C C . GLU B 1 147 ? 8.578 -26.922 6.504 1 94.31 147 GLU B C 1
ATOM 2574 O O . GLU B 1 147 ? 9.594 -26.266 6.32 1 94.31 147 GLU B O 1
ATOM 2579 N N . GLY B 1 148 ? 7.988 -27.016 7.648 1 93.56 148 GLY B N 1
ATOM 2580 C CA . GLY B 1 148 ? 8.664 -26.594 8.867 1 93.56 148 GLY B CA 1
ATOM 2581 C C . GLY B 1 148 ? 8.328 -25.188 9.281 1 93.56 148 GLY B C 1
ATOM 2582 O O . GLY B 1 148 ? 8.969 -24.625 10.172 1 93.56 148 GLY B O 1
ATOM 2583 N N . LEU B 1 149 ? 7.312 -24.641 8.625 1 92.5 149 LEU B N 1
ATOM 2584 C CA . LEU B 1 149 ? 6.91 -23.281 8.992 1 92.5 149 LEU B CA 1
ATOM 2585 C C . LEU B 1 149 ? 5.801 -23.312 10.039 1 92.5 149 LEU B C 1
ATOM 2587 O O . LEU B 1 149 ? 4.82 -24.047 9.891 1 92.5 149 LEU B O 1
ATOM 2591 N N . LYS B 1 150 ? 5.977 -22.516 11.055 1 90.56 150 LYS B N 1
ATOM 2592 C CA . LYS B 1 150 ? 4.984 -22.438 12.125 1 90.56 150 LYS B CA 1
ATOM 2593 C C . LYS B 1 150 ? 3.857 -21.469 11.766 1 90.56 150 LYS B C 1
ATOM 2595 O O . LYS B 1 150 ? 4.113 -20.359 11.305 1 90.56 150 LYS B O 1
ATOM 2600 N N . PRO B 1 151 ? 2.592 -21.969 11.945 1 86.88 151 PRO B N 1
ATOM 2601 C CA . PRO B 1 151 ? 1.46 -21.078 11.703 1 86.88 151 PRO B CA 1
ATOM 2602 C C . PRO B 1 151 ? 1.499 -19.828 12.578 1 86.88 151 PRO B C 1
ATOM 2604 O O . PRO B 1 151 ? 2.004 -19.875 13.703 1 86.88 151 PRO B O 1
ATOM 2607 N N . ASN B 1 152 ? 1.044 -18.719 12.016 1 82.25 152 ASN B N 1
ATOM 2608 C CA . ASN B 1 152 ? 0.795 -17.5 12.781 1 82.25 152 ASN B CA 1
ATOM 2609 C C . ASN B 1 152 ? -0.663 -17.062 12.68 1 82.25 152 ASN B C 1
ATOM 2611 O O . ASN B 1 152 ? -1.502 -17.797 12.164 1 82.25 152 ASN B O 1
ATOM 2615 N N . GLN B 1 153 ? -0.926 -15.977 13.328 1 80.44 153 GLN B N 1
ATOM 2616 C CA . GLN B 1 153 ? -2.303 -15.492 13.367 1 80.44 153 GLN B CA 1
ATOM 2617 C C . GLN B 1 153 ? -2.865 -15.32 11.961 1 80.44 153 GLN B C 1
ATOM 2619 O O . GLN B 1 153 ? -4.02 -15.664 11.703 1 80.44 153 GLN B O 1
ATOM 2624 N N . VAL B 1 154 ? -2.109 -14.875 11.039 1 81.75 154 VAL B N 1
ATOM 2625 C CA . VAL B 1 154 ? -2.562 -14.578 9.688 1 81.75 154 VAL B CA 1
ATOM 2626 C C . VAL B 1 154 ? -2.914 -15.875 8.961 1 81.75 154 VAL B C 1
ATOM 2628 O O . VAL B 1 154 ? -3.984 -15.992 8.359 1 81.75 154 VAL B O 1
ATOM 2631 N N . THR B 1 155 ? -1.994 -16.797 9.039 1 90.06 155 THR B N 1
ATOM 2632 C CA . THR B 1 155 ? -2.258 -18.062 8.367 1 90.06 155 THR B CA 1
ATOM 2633 C C . THR B 1 155 ? -3.408 -18.812 9.039 1 90.06 155 THR B C 1
ATOM 2635 O O . THR B 1 155 ? -4.25 -19.406 8.359 1 90.06 155 THR B O 1
ATOM 2638 N N . PHE B 1 156 ? -3.441 -18.734 10.328 1 85.5 156 PHE B N 1
ATOM 2639 C CA . PHE B 1 156 ? -4.504 -19.406 11.062 1 85.5 156 PHE B CA 1
ATOM 2640 C C . PHE B 1 156 ? -5.863 -18.797 10.727 1 85.5 156 PHE B C 1
ATOM 2642 O O . PHE B 1 156 ? -6.797 -19.516 10.367 1 85.5 156 PHE B O 1
ATOM 2649 N N . ILE B 1 157 ? -5.992 -17.562 10.805 1 84.31 157 ILE B N 1
ATOM 2650 C CA . ILE B 1 157 ? -7.246 -16.875 10.484 1 84.31 157 ILE B CA 1
ATOM 2651 C C . ILE B 1 157 ? -7.598 -17.109 9.016 1 84.31 157 ILE B C 1
ATOM 2653 O O . ILE B 1 157 ? -8.766 -17.281 8.672 1 84.31 157 ILE B O 1
ATOM 2657 N N . GLY B 1 158 ? -6.578 -17.141 8.164 1 89.06 158 GLY B N 1
ATOM 2658 C CA . GLY B 1 158 ? -6.805 -17.391 6.75 1 89.06 158 GLY B CA 1
ATOM 2659 C C . GLY B 1 158 ? -7.488 -18.719 6.48 1 89.06 158 GLY B C 1
ATOM 2660 O O . GLY B 1 158 ? -8.461 -18.766 5.727 1 89.06 158 GLY B O 1
ATOM 2661 N N . VAL B 1 159 ? -6.98 -19.672 7.086 1 91.06 159 VAL B N 1
ATOM 2662 C CA . VAL B 1 159 ? -7.559 -20.984 6.844 1 91.06 159 VAL B CA 1
ATOM 2663 C C . VAL B 1 159 ? -8.938 -21.078 7.492 1 91.06 159 VAL B C 1
ATOM 2665 O O . VAL B 1 159 ? -9.859 -21.688 6.938 1 91.06 159 VAL B O 1
ATOM 2668 N N . LEU B 1 160 ? -9.188 -20.438 8.633 1 85.81 160 LEU B N 1
ATOM 2669 C CA . LEU B 1 160 ? -10.5 -20.406 9.281 1 85.81 160 LEU B CA 1
ATOM 2670 C C . LEU B 1 160 ? -11.531 -19.719 8.391 1 85.81 160 LEU B C 1
ATOM 2672 O O . LEU B 1 160 ? -12.664 -20.188 8.273 1 85.81 160 LEU B O 1
ATOM 2676 N N . ASN B 1 161 ? -11.133 -18.656 7.777 1 86.56 161 ASN B N 1
ATOM 2677 C CA . ASN B 1 161 ? -12.023 -17.938 6.875 1 86.56 161 ASN B CA 1
ATOM 2678 C C . ASN B 1 161 ? -12.414 -18.797 5.672 1 86.56 161 ASN B C 1
ATOM 2680 O O . ASN B 1 161 ? -13.555 -18.734 5.207 1 86.56 161 ASN B O 1
ATOM 2684 N N . ALA B 1 162 ? -11.438 -19.547 5.195 1 90.5 162 ALA B N 1
ATOM 2685 C CA . ALA B 1 162 ? -11.727 -20.438 4.082 1 90.5 162 ALA B CA 1
ATOM 2686 C C . ALA B 1 162 ? -12.766 -21.484 4.477 1 90.5 162 ALA B C 1
ATOM 2688 O O . ALA B 1 162 ? -13.664 -21.797 3.695 1 90.5 162 ALA B O 1
ATOM 2689 N N . CYS B 1 163 ? -12.695 -21.922 5.625 1 85 163 CYS B N 1
ATOM 2690 C CA . CYS B 1 163 ? -13.57 -23 6.098 1 85 163 CYS B CA 1
ATOM 2691 C C . CYS B 1 163 ? -14.953 -22.453 6.449 1 85 163 CYS B C 1
ATOM 2693 O O . CYS B 1 163 ? -15.961 -23.109 6.223 1 85 163 CYS B O 1
ATOM 2695 N N . SER B 1 164 ? -15.031 -21.281 6.973 1 79.25 164 SER B N 1
ATOM 2696 C CA . SER B 1 164 ? -16.297 -20.672 7.348 1 79.25 164 SER B CA 1
ATOM 2697 C C . SER B 1 164 ? -17.156 -20.375 6.117 1 79.25 164 SER B C 1
ATOM 2699 O O . SER B 1 164 ? -18.375 -20.531 6.148 1 79.25 164 SER B O 1
ATOM 2701 N N . ALA B 1 165 ? -16.609 -20.047 5.062 1 75.62 165 ALA B N 1
ATOM 2702 C CA . ALA B 1 165 ? -17.328 -19.703 3.838 1 75.62 165 ALA B CA 1
ATOM 2703 C C . ALA B 1 165 ? -17.906 -20.938 3.178 1 75.62 165 ALA B C 1
ATOM 2705 O O . ALA B 1 165 ? -18.938 -20.859 2.502 1 75.62 165 ALA B O 1
ATOM 2706 N N . SER B 1 166 ? -17.328 -22.031 3.361 1 70.81 166 SER B N 1
ATOM 2707 C CA . SER B 1 166 ? -17.781 -23.281 2.736 1 70.81 166 SER B CA 1
ATOM 2708 C C . SER B 1 166 ? -18.719 -24.047 3.656 1 70.81 166 SER B C 1
ATOM 2710 O O . SER B 1 166 ? -19.219 -25.109 3.285 1 70.81 166 SER B O 1
ATOM 2712 N N . GLY B 1 167 ? -19.188 -23.484 4.758 1 57.56 167 GLY B N 1
ATOM 2713 C CA . GLY B 1 167 ? -20.016 -24.219 5.695 1 57.56 167 GLY B CA 1
ATOM 2714 C C . GLY B 1 167 ? -19.266 -25.359 6.379 1 57.56 167 GLY B C 1
ATOM 2715 O O . GLY B 1 167 ? -19.859 -26.156 7.102 1 57.56 167 GLY B O 1
ATOM 2716 N N . LEU B 1 168 ? -18.141 -25.578 5.996 1 48.84 168 LEU B N 1
ATOM 2717 C CA . LEU B 1 168 ? -17.344 -26.656 6.57 1 48.84 168 LEU B CA 1
ATOM 2718 C C . LEU B 1 168 ? -16.938 -26.328 8.008 1 48.84 168 LEU B C 1
ATOM 2720 O O . LEU B 1 168 ? -16.172 -27.078 8.625 1 48.84 168 LEU B O 1
ATOM 2724 N N . ILE B 1 169 ? -17.406 -25.312 8.617 1 52.38 169 ILE B N 1
ATOM 2725 C CA . ILE B 1 169 ? -17.062 -25.078 10.023 1 52.38 169 ILE B CA 1
ATOM 2726 C C . ILE B 1 169 ? -17.547 -26.25 10.875 1 52.38 169 ILE B C 1
ATOM 2728 O O . ILE B 1 169 ? -17.062 -26.453 11.992 1 52.38 169 ILE B O 1
ATOM 2732 N N . GLU B 1 170 ? -18.547 -27.031 10.422 1 44.03 170 GLU B N 1
ATOM 2733 C CA . GLU B 1 170 ? -18.938 -28.094 11.344 1 44.03 170 GLU B CA 1
ATOM 2734 C C . GLU B 1 170 ? -17.75 -28.953 11.734 1 44.03 170 GLU B C 1
ATOM 2736 O O . GLU B 1 170 ? -17.812 -29.703 12.719 1 44.03 170 GLU B O 1
ATOM 2741 N N . GLU B 1 171 ? -16.891 -29.234 10.875 1 41.91 171 GLU B N 1
ATOM 2742 C CA . GLU B 1 171 ? -15.875 -30.203 11.297 1 41.91 171 GLU B CA 1
ATOM 2743 C C . GLU B 1 171 ? -14.922 -29.578 12.312 1 41.91 171 GLU B C 1
ATOM 2745 O O . GLU B 1 171 ? -14.469 -28.453 12.141 1 41.91 171 GLU B O 1
ATOM 2750 N N . GLY B 1 172 ? -15.016 -29.953 13.664 1 37.5 172 GLY B N 1
ATOM 2751 C CA . GLY B 1 172 ? -14.328 -29.672 14.914 1 37.5 172 GLY B CA 1
ATOM 2752 C C . GLY B 1 172 ? -12.93 -29.109 14.719 1 37.5 172 GLY B C 1
ATOM 2753 O O . GLY B 1 172 ? -12.031 -29.812 14.266 1 37.5 172 GLY B O 1
ATOM 2754 N N . TRP B 1 173 ? -12.742 -27.922 14.234 1 42.44 173 TRP B N 1
ATOM 2755 C CA . TRP B 1 173 ? -11.414 -27.375 14.469 1 42.44 173 TRP B CA 1
ATOM 2756 C C . TRP B 1 173 ? -10.828 -27.906 15.773 1 42.44 173 TRP B C 1
ATOM 2758 O O . TRP B 1 173 ? -11.461 -27.812 16.828 1 42.44 173 TRP B O 1
ATOM 2768 N N . PRO B 1 174 ? -10 -28.953 15.797 1 38.69 174 PRO B N 1
ATOM 2769 C CA . PRO B 1 174 ? -9.609 -29.516 17.094 1 38.69 174 PRO B CA 1
ATOM 2770 C C . PRO B 1 174 ? -9.312 -28.438 18.141 1 38.69 174 PRO B C 1
ATOM 2772 O O . PRO B 1 174 ? -8.766 -27.375 17.797 1 38.69 174 PRO B O 1
ATOM 2775 N N . GLY B 1 175 ? -10.133 -28.219 19.188 1 38.41 175 GLY B N 1
ATOM 2776 C CA . GLY B 1 175 ? -9.852 -27.547 20.438 1 38.41 175 GLY B CA 1
ATOM 2777 C C . GLY B 1 175 ? -8.359 -27.391 20.703 1 38.41 175 GLY B C 1
ATOM 2778 O O . GLY B 1 175 ? -7.965 -26.625 21.594 1 38.41 175 GLY B O 1
ATOM 2779 N N . ASN B 1 176 ? -7.5 -28.281 20.297 1 39.34 176 ASN B N 1
ATOM 2780 C CA . ASN B 1 176 ? -6.07 -28.359 20.594 1 39.34 176 ASN B CA 1
ATOM 2781 C C . ASN B 1 176 ? -5.285 -27.312 19.812 1 39.34 176 ASN B C 1
ATOM 2783 O O . ASN B 1 176 ? -4.059 -27.234 19.906 1 39.34 176 ASN B O 1
ATOM 2787 N N . TRP B 1 177 ? -5.777 -26.781 18.875 1 35.53 177 TRP B N 1
ATOM 2788 C CA . TRP B 1 177 ? -4.988 -25.75 18.203 1 35.53 177 TRP B CA 1
ATOM 2789 C C . TRP B 1 177 ? -4.918 -24.484 19.062 1 35.53 177 TRP B C 1
ATOM 2791 O O . TRP B 1 177 ? -4.016 -23.656 18.891 1 35.53 177 TRP B O 1
ATOM 2801 N N . LYS B 1 178 ? -5.895 -24.047 19.828 1 36.59 178 LYS B N 1
ATOM 2802 C CA . LYS B 1 178 ? -5.723 -22.969 20.797 1 36.59 178 LYS B CA 1
ATOM 2803 C C . LYS B 1 178 ? -4.516 -23.203 21.688 1 36.59 178 LYS B C 1
ATOM 2805 O O . LYS B 1 178 ? -3.904 -22.25 22.188 1 36.59 178 LYS B O 1
ATOM 2810 N N . GLU B 1 179 ? -4.328 -24.391 22.297 1 35.91 179 GLU B N 1
ATOM 2811 C CA . GLU B 1 179 ? -3.248 -24.672 23.25 1 35.91 179 GLU B CA 1
ATOM 2812 C C . GLU B 1 179 ? -1.882 -24.484 22.594 1 35.91 179 GLU B C 1
ATOM 2814 O O . GLU B 1 179 ? -0.902 -24.156 23.266 1 35.91 179 GLU B O 1
ATOM 2819 N N . HIS B 1 180 ? -1.666 -24.844 21.391 1 35.62 180 HIS B N 1
ATOM 2820 C CA . HIS B 1 180 ? -0.323 -24.703 20.844 1 35.62 180 HIS B CA 1
ATOM 2821 C C . HIS B 1 180 ? -0.025 -23.25 20.484 1 35.62 180 HIS B C 1
ATOM 2823 O O . HIS B 1 180 ? 1.127 -22.891 20.219 1 35.62 180 HIS B O 1
ATOM 2829 N N . THR B 1 181 ? -0.921 -22.438 20.078 1 34.19 181 THR B N 1
ATOM 2830 C CA . THR B 1 181 ? -0.554 -21.172 19.453 1 34.19 181 THR B CA 1
ATOM 2831 C C . THR B 1 181 ? -0.542 -20.031 20.469 1 34.19 181 THR B C 1
ATOM 2833 O O . THR B 1 181 ? 0.093 -19 20.25 1 34.19 181 THR B O 1
ATOM 2836 N N . VAL B 1 182 ? -1.442 -20.078 21.562 1 32.44 182 VAL B N 1
ATOM 2837 C CA . VAL B 1 182 ? -1.411 -18.969 22.5 1 32.44 182 VAL B CA 1
ATOM 2838 C C . VAL B 1 182 ? -0.395 -19.25 23.609 1 32.44 182 VAL B C 1
ATOM 2840 O O . VAL B 1 182 ? -0.314 -18.5 24.594 1 32.44 182 VAL B O 1
ATOM 2843 N N . SER B 1 183 ? 0.415 -20.266 23.672 1 25.66 183 SER B N 1
ATOM 2844 C CA . SER B 1 183 ? 1.371 -20.203 24.766 1 25.66 183 SER B CA 1
ATOM 2845 C C . SER B 1 183 ? 2.541 -19.281 24.422 1 25.66 183 SER B C 1
ATOM 2847 O O . SER B 1 183 ? 3.014 -19.281 23.281 1 25.66 183 SER B O 1
#

Foldseek 3Di:
DDPLVVVVVVPPPPLAQVVLLVVLQVCLVPVNLVNSLVSLVVCVVVVRQHEPSSLLSNLSSCLVVLPVVSLVVSVVCQVVPSYDPDPSNLLSNLSSCLSNPNLVVSVVSLVVDDDDAPSSLLSNLQSCLSVLNLVVSVVSLVVCVVVPYDDDPSSVVSSVSSCVSNVNVPPPPDPCVVVVHPD/DDPLVVVVVVPPPPLAQVVLLVVLQVCLVPVNLVNSLVSLVVCVVVVRQHEPSSLLSNLSSCLVVLPVVSLVVSVVCQVVPSYDPDPSNLLSNLSSCLSNPNLVVSVVSLVVDDDDAPSSLLSNLQSCLSVLNLVVSVVSLVVCVVVPHDDDPSSVVSSVSSCVSNVNVPPPPDPCVVVPHPD

pLDDT: mean 83.98, std 20.59, range [25.66, 98.56]

Radius of gyration: 21.44 Å; Cα contacts (8 Å, |Δi|>4): 513; chains: 2; bounding box: 52×59×48 Å

Organism: NCBI:txid97028